Protein AF-A0A838SW29-F1 (afdb_monomer)

Sequence (192 aa):
MHVTHFTPEVVTTLHQARVDRLTAQVRRRRRLAEPTPRHPRMEDQMDTQTALARFEAAIATQVAASGDPALESAAQALLAALGPATRQLALELAEQAAAEVGAQMPDHEVDVVLREGEPALAVREPRVAETPREEDYEARITLRLPPSLKSVVEDSAGTTGDSVNSWVIKALSSATGRQGRPGRHYRGRVQT

Foldseek 3Di:
DDDDDDDPPPPVVVVVVVVVVVVVVVVVVVVVPPPPPPPPPPCPWPPLVVVVVVVLVVVLVVQVVVVDVVSNVVSVVVCVVCVVVSQVVQVVVLVVVQVVVCVVPVQWHWDFDAD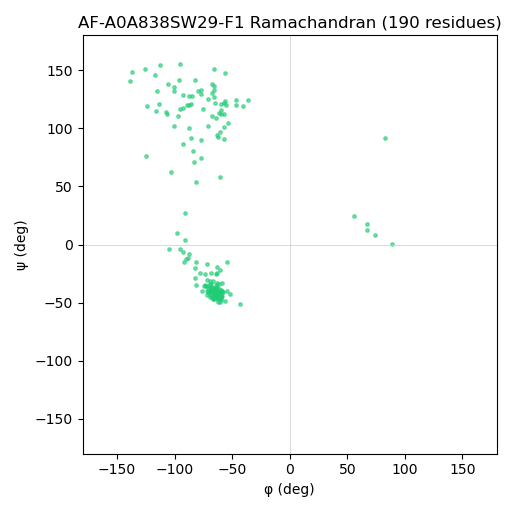VNHTGIDIGGPPPPPPDDPPPDPPDDDDDDDPVVVVVLVVVCVVVVHDSVVSVVVVVCVVVVPPDDPDDDDDDDDDD

Mean predicted aligned error: 20.49 Å

Secondary structure (DSSP, 8-state):
---PPPPS-HHHHHHHHHHHHHHHHHHHHHTS---------------HHHHHHHHHHHHHHHHHTTT-HHHHHHHHHHHHHHHHHHHHHHHHHHHHHHHHHHTT-TT-EEEEEEETTEEEEEEE------PPPTT-----------HHHHHHHHHHHHHHT--HHHHHHHHHHHHHT--PPPP----PPPP-

Solvent-accessible surface area (backbone atoms only — not comparable to full-atom values): 12068 Å² total; per-residue (Å²): 138,90,84,83,85,85,78,85,73,72,68,62,63,62,53,52,60,53,52,53,52,51,56,50,52,53,55,53,56,61,65,72,59,63,73,72,80,72,66,73,82,72,78,79,56,65,55,59,64,63,53,49,51,51,52,52,51,50,50,51,53,59,40,58,72,67,72,44,70,67,57,44,53,50,50,53,54,48,51,65,68,40,47,68,59,53,53,50,53,52,46,54,53,46,49,52,50,24,53,61,52,26,74,75,32,90,79,38,38,44,38,74,41,73,56,100,84,39,66,30,82,43,82,40,72,62,75,75,80,71,77,79,58,89,82,74,70,82,79,85,81,88,82,89,67,58,73,72,57,48,49,54,46,50,52,54,11,56,76,70,74,41,53,55,67,60,38,50,51,52,54,51,27,64,76,69,67,59,80,75,79,83,81,81,83,81,85,79,80,87,84,130

Nearest PDB structures (foldseek):
  3ohe-assembly1_B  TM=2.709E-01  e=7.560E+00  Marinobacter nauticus VT8

Radius of gyration: 36.59 Å; Cα contacts (8 Å, |Δi|>4): 81; chains: 1; bounding box: 102×101×62 Å

Structure (mmCIF, N/CA/C/O backbone):
data_AF-A0A838SW29-F1
#
_entry.id   AF-A0A838SW29-F1
#
loop_
_atom_site.group_PDB
_atom_site.id
_atom_site.type_symbol
_atom_site.label_atom_id
_atom_site.label_alt_id
_atom_site.label_comp_id
_atom_site.label_asym_id
_atom_site.label_entity_id
_atom_site.label_seq_id
_atom_site.pdbx_PDB_ins_code
_atom_site.Cartn_x
_atom_site.Cartn_y
_atom_site.Cartn_z
_atom_site.occupancy
_atom_site.B_iso_or_equiv
_atom_site.auth_seq_id
_atom_site.auth_comp_id
_atom_site.auth_asym_id
_atom_site.auth_atom_id
_atom_site.pdbx_PDB_model_num
ATOM 1 N N . MET A 1 1 ? 88.329 54.753 -9.126 1.00 42.59 1 MET A N 1
ATOM 2 C CA . MET A 1 1 ? 87.300 55.714 -8.675 1.00 42.59 1 MET A CA 1
ATOM 3 C C . MET A 1 1 ? 86.073 55.496 -9.558 1.00 42.59 1 MET A C 1
ATOM 5 O O . MET A 1 1 ? 86.260 55.438 -10.762 1.00 42.59 1 MET A O 1
ATOM 9 N N . HIS A 1 2 ? 84.895 55.322 -8.940 1.00 38.62 2 HIS A N 1
ATOM 10 C CA . HIS A 1 2 ? 83.565 54.963 -9.490 1.00 38.62 2 HIS A CA 1
ATOM 11 C C . HIS A 1 2 ? 83.280 53.466 -9.736 1.00 38.62 2 HIS A C 1
ATOM 13 O O . HIS A 1 2 ? 83.523 52.925 -10.807 1.00 38.62 2 HIS A O 1
ATOM 19 N N . VAL A 1 3 ? 82.706 52.822 -8.709 1.00 40.25 3 VAL A N 1
ATOM 20 C CA . VAL A 1 3 ? 81.965 51.553 -8.795 1.00 40.25 3 VAL A CA 1
ATOM 21 C C . VAL A 1 3 ? 80.485 51.897 -8.619 1.00 40.25 3 VAL A C 1
ATOM 23 O O . VAL A 1 3 ? 80.072 52.374 -7.560 1.00 40.25 3 VAL A O 1
ATOM 26 N N . THR A 1 4 ? 79.705 51.719 -9.681 1.00 45.88 4 THR A N 1
ATOM 27 C CA . THR A 1 4 ? 78.271 52.026 -9.734 1.00 45.88 4 THR A CA 1
ATOM 28 C C . THR A 1 4 ? 77.467 50.909 -9.066 1.00 45.88 4 THR A C 1
ATOM 30 O O . THR A 1 4 ? 77.697 49.729 -9.321 1.00 45.88 4 THR A O 1
ATOM 33 N N . HIS A 1 5 ? 76.545 51.297 -8.185 1.00 47.34 5 HIS A N 1
ATOM 34 C CA . HIS A 1 5 ? 75.670 50.424 -7.404 1.00 47.34 5 HIS A CA 1
ATOM 35 C C . HIS A 1 5 ? 74.673 49.652 -8.286 1.00 47.34 5 HIS A C 1
ATOM 37 O O . HIS A 1 5 ? 74.043 50.232 -9.167 1.00 47.34 5 HIS A O 1
ATOM 43 N N . PHE A 1 6 ? 74.492 48.361 -7.999 1.00 41.22 6 PHE A N 1
ATOM 44 C CA . PHE A 1 6 ? 73.446 47.510 -8.573 1.00 41.22 6 PHE A CA 1
ATOM 45 C C . PHE A 1 6 ? 72.250 47.490 -7.608 1.00 41.22 6 PHE A C 1
ATOM 47 O O . PHE A 1 6 ? 72.387 47.070 -6.459 1.00 41.22 6 PHE A O 1
ATOM 54 N N . THR A 1 7 ? 71.096 48.003 -8.035 1.00 47.94 7 THR A N 1
ATOM 55 C CA . THR A 1 7 ? 69.873 48.093 -7.221 1.00 47.94 7 THR A CA 1
ATOM 56 C C . THR A 1 7 ? 69.093 46.763 -7.213 1.00 47.94 7 THR A C 1
ATOM 58 O O . THR A 1 7 ? 69.006 46.096 -8.245 1.00 47.94 7 THR A O 1
ATOM 61 N N . PRO A 1 8 ? 68.488 46.350 -6.080 1.00 47.69 8 PRO A N 1
ATOM 62 C CA . PRO A 1 8 ? 67.855 45.035 -5.916 1.00 47.69 8 PRO A CA 1
ATOM 63 C C . PRO A 1 8 ? 66.355 44.997 -6.286 1.00 47.69 8 PRO A C 1
ATOM 65 O O . PRO A 1 8 ? 65.612 44.181 -5.749 1.00 47.69 8 PRO A O 1
ATOM 68 N N . GLU A 1 9 ? 65.871 45.858 -7.187 1.00 48.41 9 GLU A N 1
ATOM 69 C CA . GLU A 1 9 ? 64.423 45.982 -7.461 1.00 48.41 9 GLU A CA 1
ATOM 70 C C . GLU A 1 9 ? 63.870 45.043 -8.548 1.00 48.41 9 GLU A C 1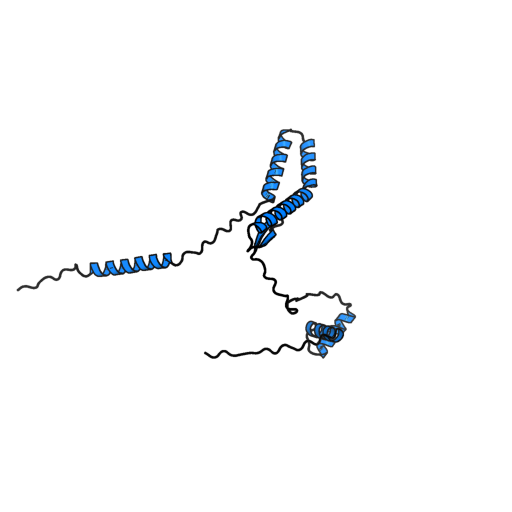
ATOM 72 O O . GLU A 1 9 ? 62.659 44.882 -8.669 1.00 48.41 9 GLU A O 1
ATOM 77 N N . VAL A 1 10 ? 64.720 44.371 -9.330 1.00 49.34 10 VAL A N 1
ATOM 78 C CA . VAL A 1 10 ? 64.249 43.620 -10.516 1.00 49.34 10 VAL A CA 1
ATOM 79 C C . VAL A 1 10 ? 63.920 42.147 -10.211 1.00 49.34 10 VAL A C 1
ATOM 81 O O . VAL A 1 10 ? 63.218 41.488 -10.977 1.00 49.34 10 VAL A O 1
ATOM 84 N N . VAL A 1 11 ? 64.360 41.612 -9.066 1.00 46.69 11 VAL A N 1
ATOM 85 C CA . VAL A 1 11 ? 64.160 40.189 -8.713 1.00 46.69 11 VAL A CA 1
ATOM 86 C C . VAL A 1 11 ? 62.766 39.928 -8.119 1.00 46.69 11 VAL A C 1
ATOM 88 O O . VAL A 1 11 ? 62.198 38.853 -8.317 1.00 46.69 11 VAL A O 1
ATOM 91 N N . THR A 1 12 ? 62.161 40.918 -7.458 1.00 42.09 12 THR A N 1
ATOM 92 C CA . THR A 1 12 ? 60.875 40.765 -6.753 1.00 42.09 12 THR A CA 1
ATOM 93 C C . THR A 1 12 ? 59.680 40.675 -7.713 1.00 42.09 12 THR A C 1
ATOM 95 O O . THR A 1 12 ? 58.751 39.895 -7.495 1.00 42.09 12 THR A O 1
ATOM 98 N N . THR A 1 13 ? 59.724 41.388 -8.840 1.00 46.12 13 THR A N 1
ATOM 99 C CA . THR A 1 13 ? 58.596 41.495 -9.785 1.00 46.12 13 THR A CA 1
ATOM 100 C C . THR A 1 13 ? 58.350 40.205 -10.582 1.00 46.12 13 THR A C 1
ATOM 102 O O . THR A 1 13 ? 57.209 39.872 -10.907 1.00 46.12 13 THR A O 1
ATOM 105 N N . LEU A 1 14 ? 59.398 39.417 -10.849 1.00 48.53 14 LEU A N 1
ATOM 106 C CA . LEU A 1 14 ? 59.293 38.139 -11.570 1.00 48.53 14 LEU A CA 1
ATOM 107 C C . LEU A 1 14 ? 58.774 36.986 -10.694 1.00 48.53 14 LEU A C 1
ATOM 109 O O . LEU A 1 14 ? 58.191 36.034 -11.219 1.00 48.53 14 LEU A O 1
ATOM 113 N N . HIS A 1 15 ? 58.938 37.067 -9.369 1.00 48.66 15 HIS A N 1
ATOM 114 C CA . HIS A 1 15 ? 58.434 36.045 -8.449 1.00 48.66 15 HIS A CA 1
ATOM 115 C C . HIS A 1 15 ? 56.915 36.168 -8.248 1.00 48.66 15 HIS A C 1
ATOM 117 O O . HIS A 1 15 ? 56.201 35.164 -8.300 1.00 48.66 15 HIS A O 1
ATOM 123 N N . GLN A 1 16 ? 56.403 37.400 -8.144 1.00 51.34 16 GLN A N 1
ATOM 124 C CA . GLN A 1 16 ? 54.977 37.670 -7.935 1.00 51.34 16 GLN A CA 1
ATOM 125 C C . GLN A 1 16 ? 54.114 37.217 -9.128 1.00 51.34 16 GLN A C 1
ATOM 127 O O . GLN A 1 16 ? 53.120 36.511 -8.957 1.00 51.34 16 GLN A O 1
ATOM 132 N N . ALA A 1 17 ? 54.572 37.483 -10.357 1.00 49.31 17 ALA A N 1
ATOM 133 C CA . ALA A 1 17 ? 53.872 37.081 -11.580 1.00 49.31 17 ALA A CA 1
ATOM 134 C C . ALA A 1 17 ? 53.764 35.549 -11.762 1.00 49.31 17 ALA A C 1
ATOM 136 O O . ALA A 1 17 ? 52.855 35.052 -12.436 1.00 49.31 17 ALA A O 1
ATOM 137 N N . ARG A 1 18 ? 54.681 34.773 -11.163 1.00 50.53 18 ARG A N 1
ATOM 138 C CA . ARG A 1 18 ? 54.666 33.301 -11.215 1.00 50.53 18 ARG A CA 1
ATOM 139 C C . ARG A 1 18 ? 53.694 32.702 -10.194 1.00 50.53 18 ARG A C 1
ATOM 141 O O . ARG A 1 18 ? 53.036 31.708 -10.504 1.00 50.53 18 ARG A O 1
ATOM 148 N N . VAL A 1 19 ? 53.561 33.326 -9.023 1.00 54.62 19 VAL A N 1
ATOM 149 C CA . VAL A 1 19 ? 52.606 32.931 -7.973 1.00 54.62 19 VAL A CA 1
ATOM 150 C C . VAL A 1 19 ? 51.164 33.260 -8.384 1.00 54.62 19 VAL A C 1
ATOM 152 O O . VAL A 1 19 ? 50.269 32.434 -8.184 1.00 54.62 19 VAL A O 1
ATOM 155 N N . ASP A 1 20 ? 50.943 34.383 -9.070 1.00 53.81 20 ASP A N 1
ATOM 156 C CA . ASP A 1 20 ? 49.621 34.761 -9.592 1.00 53.81 20 ASP A CA 1
ATOM 157 C C . ASP A 1 20 ? 49.147 33.836 -10.724 1.00 53.81 20 ASP A C 1
ATOM 159 O O . ASP A 1 20 ? 47.975 33.451 -10.785 1.00 53.81 20 ASP A O 1
ATOM 163 N N . ARG A 1 21 ? 50.063 33.370 -11.589 1.00 52.16 21 ARG A N 1
ATOM 164 C CA . ARG A 1 21 ? 49.731 32.351 -12.604 1.00 52.16 21 ARG A CA 1
ATOM 165 C C . ARG A 1 21 ? 49.368 31.005 -11.983 1.00 52.16 21 ARG A C 1
ATOM 167 O O . ARG A 1 21 ? 48.426 30.376 -12.456 1.00 52.16 21 ARG A O 1
ATOM 174 N N . LEU A 1 22 ? 50.062 30.575 -10.928 1.00 50.53 22 LEU A N 1
ATOM 175 C CA . LEU A 1 22 ? 49.775 29.307 -10.243 1.00 50.53 22 LEU A CA 1
ATOM 176 C C . LEU A 1 22 ? 48.453 29.356 -9.461 1.00 50.53 22 LEU A C 1
ATOM 178 O O . LEU A 1 22 ? 47.653 28.424 -9.552 1.00 50.53 22 LEU A O 1
ATOM 182 N N . THR A 1 23 ? 48.158 30.459 -8.770 1.00 48.88 23 THR A N 1
ATOM 183 C CA . THR A 1 23 ? 46.880 30.640 -8.056 1.00 48.88 23 THR A CA 1
ATOM 184 C C . THR A 1 23 ? 45.687 30.780 -9.011 1.00 48.88 23 THR A C 1
ATOM 186 O O . THR A 1 23 ? 44.615 30.229 -8.735 1.00 48.88 23 THR A O 1
ATOM 189 N N . ALA A 1 24 ? 45.866 31.400 -10.184 1.00 50.62 24 ALA A N 1
ATOM 190 C CA . ALA A 1 24 ? 44.853 31.425 -11.243 1.00 50.62 24 ALA A CA 1
ATOM 191 C C . ALA A 1 24 ? 44.601 30.033 -11.859 1.00 50.62 24 ALA A C 1
ATOM 193 O O . ALA A 1 24 ? 43.454 29.672 -12.135 1.00 50.62 24 ALA A O 1
ATOM 194 N N . GLN A 1 25 ? 45.644 29.212 -12.029 1.00 52.00 25 GLN A N 1
ATOM 195 C CA . GLN A 1 25 ? 45.536 27.866 -12.608 1.00 52.00 25 GLN A CA 1
ATOM 196 C C . GLN A 1 25 ? 44.840 26.871 -11.661 1.00 52.00 25 GLN A C 1
ATOM 198 O O . GLN A 1 25 ? 44.038 26.049 -12.112 1.00 52.00 25 GLN A O 1
ATOM 203 N N . VAL A 1 26 ? 45.061 26.999 -10.347 1.00 53.62 26 VAL A N 1
ATOM 204 C CA . VAL A 1 26 ? 44.358 26.217 -9.311 1.00 53.62 26 VAL A CA 1
ATOM 205 C C . VAL A 1 26 ? 42.874 26.601 -9.232 1.00 53.62 26 VAL A C 1
ATOM 207 O O . VAL A 1 26 ? 42.013 25.720 -9.182 1.00 53.62 26 VAL A O 1
ATOM 210 N N . ARG A 1 27 ? 42.538 27.898 -9.323 1.00 52.97 27 ARG A N 1
ATOM 211 C CA . ARG A 1 27 ? 41.136 28.361 -9.395 1.00 52.97 27 ARG A CA 1
ATOM 212 C C . ARG A 1 27 ? 40.422 27.881 -10.664 1.00 52.97 27 ARG A C 1
ATOM 214 O O . ARG A 1 27 ? 39.238 27.560 -10.604 1.00 52.97 27 ARG A O 1
ATOM 221 N N . ARG A 1 28 ? 41.132 27.781 -11.795 1.00 48.16 28 ARG A N 1
ATOM 222 C CA . ARG A 1 28 ? 40.566 27.309 -13.071 1.00 48.16 28 ARG A CA 1
ATOM 223 C C . ARG A 1 28 ? 40.331 25.794 -13.093 1.00 48.16 28 ARG A C 1
ATOM 225 O O . ARG A 1 28 ? 39.313 25.364 -13.621 1.00 48.16 28 ARG A O 1
ATOM 232 N N . ARG A 1 29 ? 41.194 24.988 -12.454 1.00 47.56 29 ARG A N 1
ATOM 233 C CA . ARG A 1 29 ? 40.948 23.541 -12.268 1.00 47.56 29 ARG A CA 1
ATOM 234 C C . ARG A 1 29 ? 39.808 23.247 -11.289 1.00 47.56 29 ARG A C 1
ATOM 236 O O . ARG A 1 29 ? 39.076 22.291 -11.502 1.00 47.56 29 ARG A O 1
ATOM 243 N N . ARG A 1 30 ? 39.591 24.104 -10.285 1.00 46.28 30 ARG A N 1
ATOM 244 C CA . ARG A 1 30 ? 38.440 24.004 -9.369 1.00 46.28 30 ARG A CA 1
ATOM 245 C C . ARG A 1 30 ? 37.097 24.388 -10.019 1.00 46.28 30 ARG A C 1
ATOM 247 O O . ARG A 1 30 ? 36.061 24.040 -9.476 1.00 46.28 30 ARG A O 1
ATOM 254 N N . ARG A 1 31 ? 37.108 25.072 -11.175 1.00 46.19 31 ARG A N 1
ATOM 255 C CA . ARG A 1 31 ? 35.909 25.419 -11.972 1.00 46.19 31 ARG A CA 1
ATOM 256 C C . ARG A 1 31 ? 35.520 24.379 -13.033 1.00 46.19 31 ARG A C 1
ATOM 258 O O . ARG A 1 31 ? 34.442 24.501 -13.589 1.00 46.19 31 ARG A O 1
ATOM 265 N N . LEU A 1 32 ? 36.381 23.401 -13.333 1.00 48.00 32 LEU A N 1
ATOM 266 C CA . LEU A 1 32 ? 36.113 22.326 -14.310 1.00 48.00 32 LEU A CA 1
ATOM 267 C C . LEU A 1 32 ? 35.793 20.976 -13.654 1.00 48.00 32 LEU A C 1
ATOM 269 O O . LEU A 1 32 ? 35.460 20.020 -14.341 1.00 48.00 32 LEU A O 1
ATOM 273 N N . ALA A 1 33 ? 35.871 20.911 -12.327 1.00 46.75 33 ALA A N 1
ATOM 274 C CA . ALA A 1 33 ? 35.190 19.906 -11.528 1.00 46.75 33 ALA A CA 1
ATOM 275 C C . ALA A 1 33 ? 33.972 20.583 -10.900 1.00 46.75 33 ALA A C 1
ATOM 277 O O . ALA A 1 33 ? 33.898 20.761 -9.687 1.00 46.75 33 ALA A O 1
ATOM 278 N N . GLU A 1 34 ? 33.057 21.048 -11.749 1.00 48.19 34 GLU A N 1
ATOM 279 C CA . GLU A 1 34 ? 31.685 21.223 -11.302 1.00 48.19 34 GLU A CA 1
ATOM 280 C C . GLU A 1 34 ? 31.240 19.810 -10.908 1.00 48.19 34 GLU A C 1
ATOM 282 O O . GLU A 1 34 ? 31.262 18.917 -11.762 1.00 48.19 34 GLU A O 1
ATOM 287 N N . PRO A 1 35 ? 30.972 19.522 -9.621 1.00 47.09 35 PRO A N 1
ATOM 288 C CA . PRO A 1 35 ? 30.286 18.287 -9.319 1.00 47.09 35 PRO A CA 1
ATOM 289 C C . PRO A 1 35 ? 28.995 18.376 -10.123 1.00 47.09 35 PRO A C 1
ATOM 291 O O . PRO A 1 35 ? 28.248 19.341 -9.950 1.00 47.09 35 PRO A O 1
ATOM 294 N N . THR A 1 36 ? 28.750 17.407 -11.013 1.00 51.16 36 THR A N 1
ATOM 295 C CA . THR A 1 36 ? 27.395 17.123 -11.491 1.00 51.16 36 THR A CA 1
ATOM 296 C C . THR A 1 36 ? 26.496 17.344 -10.289 1.00 51.16 36 THR A C 1
ATOM 298 O O . THR A 1 36 ? 26.846 16.783 -9.238 1.00 51.16 36 THR A O 1
ATOM 301 N N . PRO A 1 37 ? 25.458 18.201 -10.352 1.00 43.88 37 PRO A N 1
ATOM 302 C CA . PRO A 1 37 ? 24.576 18.354 -9.218 1.00 43.88 37 PRO A CA 1
ATOM 303 C C . PRO A 1 37 ? 24.120 16.939 -8.893 1.00 43.88 37 PRO A C 1
ATOM 305 O O . PRO A 1 37 ? 23.356 16.322 -9.632 1.00 43.88 37 PRO A O 1
ATOM 308 N N . ARG A 1 38 ? 24.674 16.374 -7.814 1.00 42.28 38 ARG A N 1
ATOM 309 C CA . ARG A 1 38 ? 24.024 15.291 -7.116 1.00 42.28 38 ARG A CA 1
ATOM 310 C C . ARG A 1 38 ? 22.794 16.016 -6.652 1.00 42.28 38 ARG A C 1
ATOM 312 O O . ARG A 1 38 ? 22.871 16.761 -5.675 1.00 42.28 38 ARG A O 1
ATOM 319 N N . HIS A 1 39 ? 21.724 15.904 -7.439 1.00 46.44 39 HIS A N 1
ATOM 320 C CA . HIS A 1 39 ? 20.401 16.177 -6.941 1.00 46.44 39 HIS A CA 1
ATOM 321 C C . HIS A 1 39 ? 20.425 15.557 -5.551 1.00 46.44 39 HIS A C 1
ATOM 323 O O . HIS A 1 39 ? 20.773 14.367 -5.450 1.00 46.44 39 HIS A O 1
ATOM 329 N N . PRO A 1 40 ? 20.231 16.341 -4.472 1.00 37.06 40 PRO A N 1
ATOM 330 C CA . PRO A 1 40 ? 19.916 15.700 -3.216 1.00 37.06 40 PRO A CA 1
ATOM 331 C C . PRO A 1 40 ? 18.837 14.698 -3.605 1.00 37.06 40 PRO A C 1
ATOM 333 O O . PRO A 1 40 ? 17.896 15.070 -4.315 1.00 37.06 40 PRO A O 1
ATOM 336 N N . ARG A 1 41 ? 19.039 13.412 -3.293 1.00 43.56 41 ARG A N 1
ATOM 337 C CA . ARG A 1 41 ? 17.904 12.503 -3.238 1.00 43.56 41 ARG A CA 1
ATOM 338 C C . ARG A 1 41 ? 17.013 13.175 -2.209 1.00 43.56 41 ARG A C 1
ATOM 340 O O . ARG A 1 41 ? 17.238 13.040 -1.014 1.00 43.56 41 ARG A O 1
ATOM 347 N N . MET A 1 42 ? 16.126 14.041 -2.685 1.00 41.09 42 MET A N 1
ATOM 348 C CA . MET A 1 42 ? 14.940 14.412 -1.974 1.00 41.09 42 MET A CA 1
ATOM 349 C C . MET A 1 42 ? 14.241 13.073 -1.904 1.00 41.09 42 MET A C 1
ATOM 351 O O . MET A 1 42 ? 13.568 12.647 -2.836 1.00 41.09 42 MET A O 1
ATOM 355 N N . GLU A 1 43 ? 14.498 12.368 -0.812 1.00 48.53 43 GLU A N 1
ATOM 356 C CA . GLU A 1 43 ? 13.533 11.476 -0.204 1.00 48.53 43 GLU A CA 1
ATOM 357 C C . GLU A 1 43 ? 12.332 12.347 0.199 1.00 48.53 43 GLU A C 1
ATOM 359 O O . GLU A 1 43 ? 11.951 12.420 1.355 1.00 48.53 43 GLU A O 1
ATOM 364 N N . ASP A 1 44 ? 11.732 13.043 -0.771 1.00 55.19 44 ASP A N 1
ATOM 365 C CA . ASP A 1 44 ? 10.357 13.513 -0.708 1.00 55.19 44 ASP A CA 1
ATOM 366 C C . ASP A 1 44 ? 9.511 12.298 -1.103 1.00 55.19 44 ASP A C 1
ATOM 368 O O . ASP A 1 44 ? 8.804 12.247 -2.107 1.00 55.19 44 ASP A O 1
ATOM 372 N N . GLN A 1 45 ? 9.766 11.211 -0.376 1.00 55.84 45 GLN A N 1
ATOM 373 C CA . GLN A 1 45 ? 9.019 9.986 -0.463 1.00 55.84 45 GLN A CA 1
ATOM 374 C C . GLN A 1 45 ? 7.738 10.269 0.304 1.00 55.84 45 GLN A C 1
ATOM 376 O O . GLN A 1 45 ? 7.775 10.786 1.419 1.00 55.84 45 GLN A O 1
ATOM 381 N N . MET A 1 46 ? 6.603 9.968 -0.313 1.00 61.38 46 MET A N 1
ATOM 382 C CA . MET A 1 46 ? 5.314 10.032 0.355 1.00 61.38 46 MET A CA 1
ATOM 383 C C . MET A 1 46 ? 5.368 9.124 1.591 1.00 61.38 46 MET A C 1
ATOM 385 O O . MET A 1 46 ? 5.318 7.904 1.473 1.00 61.38 46 MET A O 1
ATOM 389 N N . ASP A 1 47 ? 5.545 9.718 2.768 1.00 70.88 47 ASP A N 1
ATOM 390 C CA . ASP A 1 47 ? 5.629 8.984 4.026 1.00 70.88 47 ASP A CA 1
ATOM 391 C C . ASP A 1 47 ? 4.209 8.721 4.540 1.00 70.88 47 ASP A C 1
ATOM 393 O O . ASP A 1 47 ? 3.647 9.455 5.365 1.00 70.88 47 ASP A O 1
ATOM 397 N N . THR A 1 48 ? 3.596 7.686 3.966 1.00 73.31 48 THR A N 1
ATOM 398 C CA . THR A 1 48 ? 2.252 7.218 4.314 1.00 73.31 48 THR A CA 1
ATOM 399 C C . THR A 1 48 ? 2.151 6.822 5.778 1.00 73.31 48 THR A C 1
ATOM 401 O O . THR A 1 48 ? 1.113 7.059 6.399 1.00 73.31 48 THR A O 1
ATOM 404 N N . GLN A 1 49 ? 3.231 6.301 6.362 1.00 71.69 49 GLN A N 1
ATOM 405 C CA . GLN A 1 49 ? 3.263 5.915 7.764 1.00 71.69 49 GLN A CA 1
ATOM 406 C C . GLN A 1 49 ? 3.208 7.124 8.687 1.00 71.69 49 GLN A C 1
ATOM 408 O O . GLN A 1 49 ? 2.415 7.152 9.626 1.00 71.69 49 GLN A O 1
ATOM 413 N N . THR A 1 50 ? 3.986 8.163 8.392 1.00 81.62 50 THR A N 1
ATOM 414 C CA . THR A 1 50 ? 3.944 9.412 9.153 1.00 81.62 50 THR A CA 1
ATOM 415 C C . THR A 1 50 ? 2.585 10.104 9.015 1.00 81.62 50 THR A C 1
ATOM 417 O O . THR A 1 50 ? 2.079 10.669 9.990 1.00 81.62 50 THR A O 1
ATOM 420 N N . ALA A 1 51 ? 1.962 10.065 7.834 1.00 81.75 51 ALA A N 1
ATOM 421 C CA . ALA A 1 51 ? 0.611 10.594 7.645 1.00 81.75 51 ALA A CA 1
ATOM 422 C C . ALA A 1 51 ? -0.427 9.817 8.475 1.00 81.75 51 ALA A C 1
ATOM 424 O O . ALA A 1 51 ? -1.237 10.429 9.176 1.00 81.75 51 ALA A O 1
ATOM 425 N N . LEU A 1 52 ? -0.356 8.483 8.457 1.00 81.38 52 LEU A N 1
ATOM 426 C CA . LEU A 1 52 ? -1.243 7.614 9.226 1.00 81.38 52 LEU A CA 1
ATOM 427 C C . LEU A 1 52 ? -1.040 7.780 10.738 1.00 81.38 52 LEU A C 1
ATOM 429 O O . LEU A 1 52 ? -2.008 7.969 11.467 1.00 81.38 52 LEU A O 1
ATOM 433 N N . ALA A 1 53 ? 0.207 7.827 11.204 1.00 84.69 53 ALA A N 1
ATOM 434 C CA . ALA A 1 53 ? 0.535 8.047 12.609 1.00 84.69 53 ALA A CA 1
ATOM 435 C C . ALA A 1 53 ? 0.029 9.410 13.108 1.00 84.69 53 ALA A C 1
ATOM 437 O O . ALA A 1 53 ? -0.480 9.517 14.224 1.00 84.69 53 ALA A O 1
ATOM 438 N N . ARG A 1 54 ? 0.109 10.464 12.280 1.00 87.06 54 ARG A N 1
ATOM 439 C CA . ARG A 1 54 ? -0.491 11.769 12.610 1.00 87.06 54 ARG A CA 1
ATOM 440 C C . ARG A 1 54 ? -2.009 11.693 12.709 1.00 87.06 54 ARG A C 1
ATOM 442 O O . ARG A 1 54 ? -2.578 12.302 13.612 1.00 87.06 54 ARG A O 1
ATOM 449 N N . PHE A 1 55 ? -2.656 10.969 11.801 1.00 89.06 55 PHE A N 1
ATOM 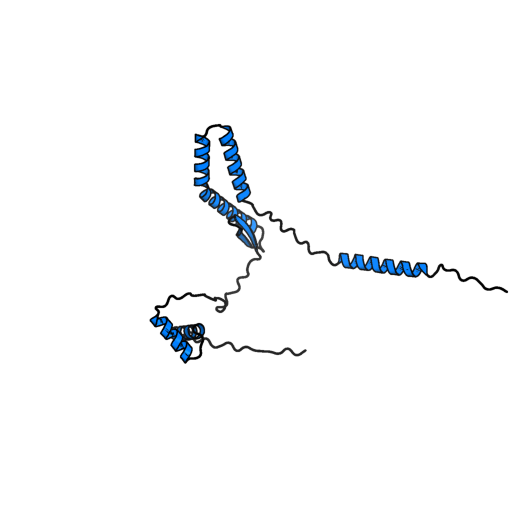450 C CA . PHE A 1 55 ? -4.101 10.767 11.830 1.00 89.06 55 PHE A CA 1
ATOM 451 C C . PHE A 1 55 ? -4.543 10.005 13.089 1.00 89.06 55 PHE A C 1
ATOM 453 O O . PHE A 1 55 ? -5.439 10.461 13.799 1.00 89.06 55 PHE A O 1
ATOM 460 N N . GLU A 1 56 ? -3.862 8.911 13.433 1.00 88.50 56 GLU A N 1
ATOM 461 C CA . GLU A 1 56 ? -4.117 8.137 14.654 1.00 88.50 56 GLU A CA 1
ATOM 462 C C . GLU A 1 56 ? -3.895 8.973 15.922 1.00 88.50 56 GLU A C 1
ATOM 464 O O . GLU A 1 56 ? -4.744 8.986 16.815 1.00 88.50 56 GLU A O 1
ATOM 469 N N . ALA A 1 57 ? -2.802 9.739 15.987 1.00 88.44 57 ALA A N 1
ATOM 470 C CA . ALA A 1 57 ? -2.513 10.626 17.113 1.00 88.44 57 ALA A CA 1
ATOM 471 C C . ALA A 1 57 ? -3.560 11.742 17.268 1.00 88.44 57 ALA A C 1
ATOM 473 O O . ALA A 1 57 ? -3.922 12.107 18.391 1.00 88.44 57 ALA A O 1
ATOM 474 N N . ALA A 1 58 ? -4.072 12.273 16.153 1.00 92.62 58 ALA A N 1
ATOM 475 C CA . ALA A 1 58 ? -5.153 13.250 16.170 1.00 92.62 58 ALA A CA 1
ATOM 476 C C . ALA A 1 58 ? -6.437 12.641 16.750 1.00 92.62 58 ALA A C 1
ATOM 478 O O . ALA A 1 58 ? -7.047 13.249 17.629 1.00 92.62 58 ALA A O 1
ATOM 479 N N . ILE A 1 59 ? -6.805 11.424 16.331 1.00 92.00 59 ILE A N 1
ATOM 480 C CA . ILE A 1 59 ? -7.957 10.701 16.889 1.00 92.00 59 ILE A CA 1
ATOM 481 C C . ILE A 1 59 ? -7.759 10.457 18.386 1.00 92.00 59 ILE A C 1
ATOM 483 O O . ILE A 1 59 ? -8.635 10.799 19.177 1.00 92.00 59 ILE A O 1
ATOM 487 N N . ALA A 1 60 ? -6.600 9.935 18.789 1.00 89.75 60 ALA A N 1
ATOM 488 C CA . ALA A 1 60 ? -6.302 9.653 20.190 1.00 89.75 60 ALA A CA 1
ATOM 489 C C . ALA A 1 60 ? -6.392 10.914 21.065 1.00 89.75 60 ALA A C 1
ATOM 491 O O . ALA A 1 60 ? -6.964 10.870 22.150 1.00 89.75 60 ALA A O 1
ATOM 492 N N . THR A 1 61 ? -5.905 12.056 20.570 1.00 92.88 61 THR A N 1
ATOM 493 C CA . THR A 1 61 ? -5.987 13.342 21.282 1.00 92.88 61 THR A CA 1
ATOM 494 C C . THR A 1 61 ? -7.438 13.792 21.479 1.00 92.88 61 THR A C 1
ATOM 496 O O . THR A 1 61 ? -7.801 14.230 22.569 1.00 92.88 61 THR A O 1
ATOM 499 N N . GLN A 1 62 ? -8.283 13.676 20.448 1.00 93.50 62 GLN A N 1
ATOM 500 C CA . GLN A 1 62 ? -9.701 14.045 20.543 1.00 93.50 62 GLN A CA 1
ATOM 501 C C . GLN A 1 62 ? -10.474 13.111 21.479 1.00 93.50 62 GLN A C 1
ATOM 503 O O . GLN A 1 62 ? -11.318 13.563 22.248 1.00 93.50 62 GLN A O 1
ATOM 508 N N . VAL A 1 63 ? -10.163 11.814 21.447 1.00 94.50 63 VAL A N 1
ATOM 509 C CA . VAL A 1 63 ? -10.798 10.827 22.321 1.00 94.50 63 VAL A CA 1
ATOM 510 C C . VAL A 1 63 ? -10.382 11.041 23.778 1.00 94.50 63 VAL A C 1
ATOM 512 O O . VAL A 1 63 ? -11.252 11.088 24.643 1.00 94.50 63 VAL A O 1
ATOM 515 N N . ALA A 1 64 ? -9.100 11.286 24.053 1.00 89.94 64 ALA A N 1
ATOM 516 C CA . ALA A 1 64 ? -8.618 11.587 25.404 1.00 89.94 64 ALA A CA 1
ATOM 517 C C . ALA A 1 64 ? -9.247 12.867 25.985 1.00 89.94 64 ALA A C 1
ATOM 519 O O . ALA A 1 64 ? -9.532 12.943 27.179 1.00 89.94 64 ALA A O 1
ATOM 520 N N . ALA A 1 65 ? -9.534 13.866 25.143 1.00 94.06 65 ALA A N 1
ATOM 521 C CA . ALA A 1 65 ? -10.217 15.087 25.571 1.00 94.06 65 ALA A CA 1
ATOM 522 C C . ALA A 1 65 ? -11.652 14.842 26.084 1.00 94.06 65 ALA A C 1
ATOM 524 O O . ALA A 1 65 ? -12.187 15.685 26.803 1.00 94.06 65 ALA A O 1
ATOM 525 N N . SER A 1 66 ? -12.271 13.701 25.751 1.00 93.19 66 SER A N 1
ATOM 526 C CA . SER A 1 66 ? -13.586 13.312 26.282 1.00 93.19 66 SER A CA 1
ATOM 527 C C . SER A 1 66 ? -13.541 12.854 27.745 1.00 93.19 66 SER A C 1
ATOM 529 O O . SER A 1 66 ? -14.554 12.944 28.438 1.00 93.19 66 SER A O 1
ATOM 531 N N . GLY A 1 67 ? -12.386 12.362 28.215 1.00 93.25 67 GLY A N 1
ATOM 532 C CA . GLY A 1 67 ? -12.223 11.760 29.541 1.00 93.25 67 GLY A CA 1
ATOM 533 C C . GLY A 1 67 ? -12.971 10.434 29.750 1.00 93.25 67 GLY A C 1
ATOM 534 O O . GLY A 1 67 ? -13.097 9.998 30.894 1.00 93.25 67 GLY A O 1
ATOM 535 N N . ASP A 1 68 ? -13.488 9.805 28.688 1.00 95.69 68 ASP A N 1
ATOM 536 C CA . ASP A 1 68 ? -14.226 8.540 28.762 1.00 95.69 68 ASP A CA 1
ATOM 537 C C . ASP A 1 68 ? -13.314 7.328 28.453 1.00 95.69 68 ASP A C 1
ATOM 539 O O . ASP A 1 68 ? -12.936 7.114 27.294 1.00 95.69 68 ASP A O 1
ATOM 543 N N . PRO A 1 69 ? -12.995 6.475 29.450 1.00 93.12 69 PRO A N 1
ATOM 544 C CA . PRO A 1 69 ? -12.122 5.316 29.253 1.00 93.12 69 PRO A CA 1
ATOM 545 C C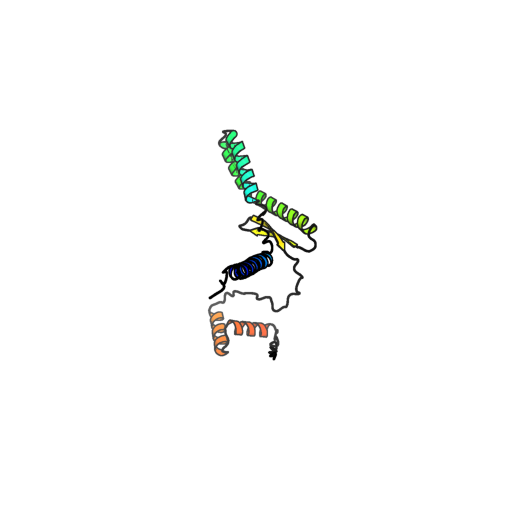 . PRO A 1 69 ? -12.751 4.219 28.376 1.00 93.12 69 PRO A C 1
ATOM 547 O O . PRO A 1 69 ? -12.031 3.429 27.753 1.00 93.12 69 PRO A O 1
ATOM 550 N N . ALA A 1 70 ? -14.086 4.143 28.309 1.00 94.31 70 ALA A N 1
ATOM 551 C CA . ALA A 1 70 ? -14.769 3.207 27.424 1.00 94.31 70 ALA A CA 1
ATOM 552 C C . ALA A 1 70 ? -14.637 3.659 25.965 1.00 94.31 70 ALA A C 1
ATOM 554 O O . ALA A 1 70 ? -14.383 2.831 25.087 1.00 94.31 70 ALA A O 1
ATOM 555 N N . LEU A 1 71 ? -14.737 4.969 25.717 1.00 95.06 71 LEU A N 1
ATOM 556 C CA . LEU A 1 71 ? -14.506 5.548 24.396 1.00 95.06 71 LEU A CA 1
ATOM 557 C C . LEU A 1 71 ? -13.046 5.382 23.950 1.00 95.06 71 LEU A C 1
ATOM 559 O O . LEU A 1 71 ? -12.811 4.991 22.808 1.00 95.06 71 LEU A O 1
ATOM 563 N N . GLU A 1 72 ? -12.076 5.602 24.843 1.00 93.44 72 GLU A N 1
ATOM 564 C CA . GLU A 1 72 ? -10.650 5.347 24.575 1.00 93.44 72 GLU A CA 1
ATOM 565 C C . GLU A 1 72 ? -10.395 3.896 24.154 1.00 93.44 72 GLU A C 1
ATOM 567 O O . GLU A 1 72 ? -9.769 3.643 23.121 1.00 93.44 72 GLU A O 1
ATOM 572 N N . SER A 1 73 ? -10.941 2.938 24.908 1.00 94.19 73 SER A N 1
ATOM 573 C CA . SER A 1 73 ? -10.798 1.508 24.611 1.00 94.19 73 SER A CA 1
ATOM 574 C C . SER A 1 73 ? -11.457 1.129 23.278 1.00 94.19 73 SER A C 1
ATOM 576 O O . SER A 1 73 ? -10.883 0.381 22.484 1.00 94.19 73 SER A O 1
ATOM 578 N N . ALA A 1 74 ? -12.649 1.667 23.001 1.00 95.19 74 ALA A N 1
ATOM 579 C CA . ALA A 1 74 ? -13.360 1.431 21.747 1.00 95.19 74 ALA A CA 1
ATOM 580 C C . ALA A 1 74 ? -12.612 2.021 20.540 1.00 95.19 74 ALA A C 1
ATOM 582 O O . ALA A 1 74 ? -12.511 1.366 19.502 1.00 95.19 74 ALA A O 1
ATOM 583 N N . ALA A 1 75 ? -12.047 3.224 20.678 1.00 93.88 75 ALA A N 1
ATOM 584 C CA . ALA A 1 75 ? -11.268 3.871 19.627 1.00 93.88 75 ALA A CA 1
ATOM 585 C C . ALA A 1 75 ? -9.991 3.086 19.299 1.00 93.88 75 ALA A C 1
ATOM 587 O O . ALA A 1 75 ? -9.698 2.863 18.126 1.00 93.88 75 ALA A O 1
ATOM 588 N N . GLN A 1 76 ? -9.267 2.604 20.315 1.00 91.56 76 GLN A N 1
ATOM 589 C CA . GLN A 1 76 ? -8.089 1.753 20.111 1.00 91.56 76 GLN A CA 1
ATOM 590 C C . GLN A 1 76 ? -8.442 0.454 19.378 1.00 91.56 76 GLN A C 1
ATOM 592 O O . GLN A 1 76 ? -7.766 0.085 18.417 1.00 91.56 76 GLN A O 1
ATOM 597 N N . ALA A 1 77 ? -9.523 -0.220 19.787 1.00 95.44 77 ALA A N 1
ATOM 598 C CA . ALA A 1 77 ? -9.986 -1.437 19.125 1.00 95.44 77 ALA A CA 1
ATOM 599 C C . ALA A 1 77 ? -10.388 -1.182 17.662 1.00 95.44 77 ALA A C 1
ATOM 601 O O . ALA A 1 77 ? -10.064 -1.981 16.782 1.00 95.44 77 ALA A O 1
ATOM 602 N N . LEU A 1 78 ? -11.054 -0.056 17.391 1.00 95.19 78 LEU A N 1
ATOM 603 C CA . LEU A 1 78 ? -11.453 0.334 16.042 1.00 95.19 78 LEU A CA 1
ATOM 604 C C . LEU A 1 78 ? -10.242 0.636 15.151 1.00 95.19 78 LEU A C 1
ATOM 606 O O . LEU A 1 78 ? -10.182 0.135 14.032 1.00 95.19 78 LEU A O 1
ATOM 610 N N . LEU A 1 79 ? -9.267 1.409 15.639 1.00 92.62 79 LEU A N 1
ATOM 611 C CA . LEU A 1 79 ? -8.042 1.711 14.891 1.00 92.62 79 LEU A CA 1
ATOM 612 C C . LEU A 1 79 ? -7.267 0.433 14.552 1.00 92.62 79 LEU A C 1
ATOM 614 O O . LEU A 1 79 ? -6.879 0.234 13.402 1.00 92.62 79 LEU A O 1
ATOM 618 N N . ALA A 1 80 ? -7.132 -0.481 15.517 1.00 92.06 80 ALA A N 1
ATOM 619 C CA . ALA A 1 80 ? -6.500 -1.776 15.286 1.00 92.06 80 ALA A CA 1
ATOM 620 C C . ALA A 1 80 ? -7.243 -2.607 14.223 1.00 92.06 80 ALA A C 1
ATOM 622 O O . ALA A 1 80 ? -6.609 -3.230 13.371 1.00 92.06 80 ALA A O 1
ATOM 623 N N . ALA A 1 81 ? -8.580 -2.596 14.240 1.00 96.44 81 ALA A N 1
ATOM 624 C CA . ALA A 1 81 ? -9.399 -3.301 13.256 1.00 96.44 81 ALA A CA 1
ATOM 625 C C . ALA A 1 81 ? -9.327 -2.673 11.851 1.00 96.44 81 ALA A C 1
ATOM 627 O O . ALA A 1 81 ? -9.384 -3.394 10.855 1.00 96.44 81 ALA A O 1
ATOM 628 N N . LEU A 1 82 ? -9.189 -1.346 11.761 1.00 94.94 82 LEU A N 1
ATOM 629 C CA . LEU A 1 82 ? -9.119 -0.612 10.495 1.00 94.94 82 LEU A CA 1
ATOM 630 C C . LEU A 1 82 ? -7.724 -0.612 9.859 1.00 94.94 82 LEU A C 1
ATOM 632 O O . LEU A 1 82 ? -7.629 -0.413 8.650 1.00 94.94 82 LEU A O 1
ATOM 636 N N . GLY A 1 83 ? -6.658 -0.879 10.620 1.00 89.38 83 GLY A N 1
ATOM 637 C CA . GLY A 1 83 ? -5.269 -0.851 10.139 1.00 89.38 83 GLY A CA 1
ATOM 638 C C . GLY A 1 83 ? -5.038 -1.506 8.762 1.00 89.38 83 GLY A C 1
ATOM 639 O O . GLY A 1 83 ? -4.481 -0.851 7.876 1.00 89.38 83 GLY A O 1
ATOM 640 N N . PRO A 1 84 ? -5.498 -2.753 8.514 1.00 91.25 84 PRO A N 1
ATOM 641 C CA . PRO A 1 84 ? -5.356 -3.399 7.207 1.00 91.25 84 PRO A CA 1
ATOM 642 C C . PRO A 1 84 ? -6.078 -2.667 6.066 1.00 91.25 84 PRO A C 1
ATOM 644 O O . PRO A 1 84 ? -5.517 -2.526 4.981 1.00 91.25 84 PRO A O 1
ATOM 647 N N . ALA A 1 85 ? -7.299 -2.178 6.307 1.00 94.44 85 ALA A N 1
ATOM 648 C CA . ALA A 1 85 ? -8.082 -1.452 5.307 1.00 94.44 85 ALA A CA 1
ATOM 649 C C . ALA A 1 85 ? -7.460 -0.085 4.987 1.00 94.44 85 ALA A C 1
ATOM 651 O O . ALA A 1 85 ? -7.402 0.314 3.827 1.00 94.44 85 ALA A O 1
ATOM 652 N N . THR A 1 86 ? -6.922 0.606 5.994 1.00 90.56 86 THR A N 1
ATOM 653 C CA . THR A 1 86 ? -6.231 1.885 5.798 1.00 90.56 86 THR A CA 1
ATOM 654 C C . THR A 1 86 ? -4.939 1.719 5.000 1.00 90.56 86 THR A C 1
ATOM 656 O O . THR A 1 86 ? -4.647 2.530 4.124 1.00 90.56 86 THR A O 1
ATOM 659 N N . ARG A 1 87 ? -4.184 0.639 5.244 1.00 88.56 87 ARG A N 1
ATOM 660 C CA . ARG A 1 87 ? -2.999 0.310 4.439 1.00 88.56 87 ARG A CA 1
ATOM 661 C C . ARG A 1 87 ? -3.365 0.025 2.982 1.00 88.56 87 ARG A C 1
ATOM 663 O O . ARG A 1 87 ? -2.666 0.487 2.087 1.00 88.56 87 ARG A O 1
ATOM 670 N N . GLN A 1 88 ? -4.450 -0.710 2.751 1.00 92.81 88 GLN A N 1
ATOM 671 C CA . GLN A 1 88 ? -4.941 -0.982 1.402 1.00 92.81 88 GLN A CA 1
ATOM 672 C C . GLN A 1 88 ? -5.326 0.312 0.673 1.00 92.81 88 GLN A C 1
ATOM 674 O O . GLN A 1 88 ? -4.885 0.534 -0.449 1.00 92.81 88 GLN A O 1
ATOM 679 N N . LEU A 1 89 ? -6.057 1.208 1.343 1.00 92.62 89 LEU A N 1
ATOM 680 C CA . LEU A 1 89 ? -6.396 2.521 0.794 1.00 92.62 89 LEU A CA 1
ATOM 681 C C . LEU A 1 89 ? -5.142 3.337 0.433 1.00 92.62 89 LEU A C 1
ATOM 683 O O . LEU A 1 89 ? -5.106 3.985 -0.608 1.00 92.62 89 LEU A O 1
ATOM 687 N N . ALA A 1 90 ? -4.097 3.295 1.265 1.00 90.31 90 ALA A N 1
ATOM 688 C CA . ALA A 1 90 ? -2.837 3.979 0.976 1.00 90.31 90 ALA A CA 1
ATOM 689 C C . ALA A 1 90 ? -2.135 3.424 -0.279 1.00 90.31 90 ALA A C 1
ATOM 691 O O . ALA A 1 90 ? -1.567 4.201 -1.046 1.00 90.31 90 ALA A O 1
ATOM 692 N N . LEU A 1 91 ? -2.195 2.107 -0.510 1.00 93.00 91 LEU A N 1
ATOM 693 C CA . LEU A 1 91 ? -1.658 1.478 -1.722 1.00 93.00 91 LEU A CA 1
ATOM 694 C C . LEU A 1 91 ? -2.434 1.902 -2.969 1.00 93.00 91 LEU A C 1
ATOM 696 O O . LEU A 1 91 ? -1.819 2.323 -3.942 1.00 93.00 91 LEU A O 1
ATOM 700 N N . GLU A 1 92 ? -3.765 1.872 -2.916 1.00 94.81 92 GLU A N 1
ATOM 701 C CA . GLU A 1 92 ? -4.626 2.287 -4.032 1.00 94.81 92 GLU A CA 1
ATOM 702 C C . GLU A 1 92 ? -4.395 3.759 -4.409 1.00 94.81 92 GLU A C 1
ATOM 704 O O . GLU A 1 92 ? -4.268 4.098 -5.587 1.00 94.81 92 GLU A O 1
ATOM 709 N N . LEU A 1 93 ? -4.256 4.638 -3.411 1.00 93.56 93 LEU A N 1
ATOM 710 C CA . LEU A 1 93 ? -3.915 6.045 -3.637 1.00 93.56 93 LEU A CA 1
ATOM 711 C C . LEU A 1 93 ? -2.515 6.213 -4.240 1.00 93.56 93 LEU A C 1
ATOM 713 O O . LEU A 1 93 ? -2.329 7.050 -5.124 1.00 93.56 93 LEU A O 1
ATOM 717 N N . ALA A 1 94 ? -1.534 5.424 -3.794 1.00 91.81 94 ALA A N 1
ATOM 718 C CA . ALA A 1 94 ? -0.189 5.446 -4.362 1.00 91.81 94 ALA A CA 1
ATOM 719 C C . ALA A 1 94 ? -0.174 4.966 -5.822 1.00 91.81 94 ALA A C 1
ATOM 721 O O . ALA A 1 94 ? 0.520 5.558 -6.645 1.00 91.81 94 ALA A O 1
ATOM 722 N N . GLU A 1 95 ? -0.953 3.935 -6.158 1.00 93.06 95 GLU A N 1
ATOM 723 C CA . GLU A 1 95 ? -1.098 3.427 -7.527 1.00 93.06 95 GLU A CA 1
ATOM 724 C C . GLU A 1 95 ? -1.755 4.456 -8.447 1.00 93.06 95 GLU A C 1
ATOM 726 O O . GLU A 1 95 ? -1.256 4.715 -9.545 1.00 93.06 95 GLU A O 1
ATOM 731 N N . GLN A 1 96 ? -2.830 5.102 -7.988 1.00 94.81 96 GLN A N 1
ATOM 732 C CA . GLN A 1 96 ? -3.465 6.177 -8.746 1.00 94.81 96 GLN A CA 1
ATOM 733 C C . GLN A 1 96 ? -2.489 7.342 -8.975 1.00 94.81 96 GLN A C 1
ATOM 735 O O . GLN A 1 96 ? -2.353 7.820 -10.103 1.00 94.81 96 GLN A O 1
ATOM 740 N N . ALA A 1 97 ? -1.754 7.755 -7.937 1.00 92.44 97 ALA A N 1
ATOM 741 C CA . ALA A 1 97 ? -0.740 8.798 -8.052 1.00 92.44 97 ALA A CA 1
ATOM 742 C C . ALA A 1 97 ? 0.380 8.407 -9.032 1.00 92.44 97 ALA A C 1
ATOM 744 O O . ALA A 1 97 ? 0.802 9.231 -9.842 1.00 92.44 97 ALA A O 1
ATOM 745 N N . ALA A 1 98 ? 0.839 7.151 -9.009 1.00 91.81 98 ALA A N 1
ATOM 746 C CA . ALA A 1 98 ? 1.837 6.649 -9.950 1.00 91.81 98 ALA A CA 1
ATOM 747 C C . ALA A 1 98 ? 1.355 6.769 -11.403 1.00 91.81 98 ALA A C 1
ATOM 749 O O . ALA A 1 98 ? 2.099 7.252 -12.256 1.00 91.81 98 ALA A O 1
ATOM 750 N N . ALA A 1 99 ? 0.100 6.401 -11.678 1.00 91.44 99 ALA A N 1
ATOM 751 C CA . ALA A 1 99 ? -0.490 6.509 -13.009 1.00 91.44 99 ALA A CA 1
ATOM 752 C C . ALA A 1 99 ? -0.615 7.971 -13.478 1.00 91.44 99 ALA A C 1
ATOM 754 O O . ALA A 1 99 ? -0.272 8.288 -14.618 1.00 91.44 99 ALA A O 1
ATOM 755 N N . GLU A 1 100 ? -1.063 8.875 -12.603 1.00 94.25 100 GLU A N 1
ATOM 756 C CA . GLU A 1 100 ? -1.206 10.303 -12.914 1.00 94.25 100 GLU A CA 1
ATOM 757 C C . GLU A 1 100 ? 0.143 10.992 -13.165 1.00 94.25 100 GLU A C 1
ATOM 759 O O . GLU A 1 100 ? 0.261 11.813 -14.080 1.00 94.25 100 GLU A O 1
ATOM 764 N N . VAL A 1 101 ? 1.169 10.659 -12.374 1.00 93.06 101 VAL A N 1
ATOM 765 C CA . VAL A 1 101 ? 2.531 11.184 -12.554 1.00 93.06 101 VAL A CA 1
ATOM 766 C C . VAL A 1 101 ? 3.179 10.569 -13.795 1.00 93.06 101 VAL A C 1
ATOM 768 O O . VAL A 1 101 ? 3.757 11.294 -14.603 1.00 93.06 101 VAL A O 1
ATOM 771 N N . GLY A 1 102 ? 3.034 9.257 -14.001 1.00 92.06 102 GLY A N 1
ATOM 772 C CA . GLY A 1 102 ? 3.545 8.555 -15.180 1.00 92.06 102 GLY A CA 1
ATOM 773 C C . GLY A 1 102 ? 2.965 9.097 -16.487 1.00 92.06 102 GLY A C 1
ATOM 774 O O . GLY A 1 102 ? 3.701 9.311 -17.446 1.00 92.06 102 GLY A O 1
ATOM 775 N N . ALA A 1 103 ? 1.674 9.446 -16.511 1.00 91.31 103 ALA A N 1
ATOM 776 C CA . ALA A 1 103 ? 1.038 10.075 -17.672 1.00 91.31 103 ALA A CA 1
ATOM 777 C C . ALA A 1 103 ? 1.658 11.435 -18.058 1.00 91.31 103 ALA A C 1
ATOM 779 O O . ALA A 1 103 ? 1.532 11.869 -19.204 1.00 91.31 103 ALA A O 1
ATOM 780 N N . GLN A 1 104 ? 2.337 12.107 -17.124 1.00 93.69 104 GLN A N 1
ATOM 781 C CA . GLN A 1 104 ? 3.031 13.379 -17.351 1.00 93.69 104 GLN A CA 1
ATOM 782 C C . GLN A 1 104 ? 4.511 13.193 -17.733 1.00 93.69 104 GLN A C 1
ATOM 784 O O . GLN A 1 104 ? 5.180 14.169 -18.076 1.00 93.69 104 GLN A O 1
ATOM 789 N N . MET A 1 105 ? 5.028 11.959 -17.698 1.00 92.25 105 MET A N 1
ATOM 790 C CA . MET A 1 105 ? 6.434 11.628 -17.935 1.00 92.25 105 MET A CA 1
ATOM 791 C C . MET A 1 105 ? 6.577 10.579 -19.055 1.00 92.25 105 MET A C 1
ATOM 793 O O . MET A 1 105 ? 6.873 9.424 -18.777 1.00 92.25 105 MET A O 1
ATOM 797 N N . PRO A 1 106 ? 6.420 10.953 -20.339 1.00 84.81 106 PRO A N 1
ATOM 798 C CA . PRO A 1 106 ? 6.321 9.998 -21.454 1.00 84.81 106 PRO A CA 1
ATOM 799 C C . PRO A 1 106 ? 7.571 9.129 -21.678 1.00 84.81 106 PRO A C 1
ATOM 801 O O . PRO A 1 106 ? 7.461 8.036 -22.226 1.00 84.81 106 PRO A O 1
ATOM 804 N N . ASP A 1 107 ? 8.743 9.600 -21.243 1.00 88.19 107 ASP A N 1
ATOM 805 C CA . ASP A 1 107 ? 10.018 8.882 -21.362 1.00 88.19 107 ASP A CA 1
ATOM 806 C C . ASP A 1 107 ? 10.409 8.132 -20.076 1.00 88.19 107 ASP A C 1
ATOM 808 O O . ASP A 1 107 ? 11.555 7.713 -19.944 1.00 88.19 107 ASP A O 1
ATOM 812 N N . HIS A 1 108 ? 9.509 8.023 -19.092 1.00 87.69 108 HIS A N 1
ATOM 813 C CA . HIS A 1 108 ? 9.761 7.369 -17.805 1.00 87.69 108 HIS A CA 1
ATOM 814 C C . HIS A 1 108 ? 8.571 6.492 -17.394 1.00 87.69 108 HIS A C 1
ATOM 816 O O . HIS A 1 108 ? 7.419 6.789 -17.683 1.00 87.69 108 HIS A O 1
ATOM 822 N N . GLU A 1 109 ? 8.854 5.409 -16.682 1.00 89.50 109 GLU A N 1
ATOM 823 C CA . GLU A 1 109 ? 7.860 4.578 -16.007 1.00 89.50 109 GLU A CA 1
ATOM 824 C C . GLU A 1 109 ? 7.844 4.951 -14.520 1.00 89.50 109 GLU A C 1
ATOM 826 O O . GLU A 1 109 ? 8.898 5.151 -13.911 1.00 89.50 109 GLU A O 1
ATOM 831 N N . VAL A 1 110 ? 6.656 5.092 -13.933 1.00 92.75 110 VAL A N 1
ATOM 832 C CA . VAL A 1 110 ? 6.491 5.399 -12.508 1.00 92.75 110 VAL A CA 1
ATOM 833 C C . VAL A 1 110 ? 5.794 4.223 -11.851 1.00 92.75 110 VAL A C 1
ATOM 835 O O . VAL A 1 110 ? 4.639 3.938 -12.146 1.00 92.75 110 VAL A O 1
ATOM 838 N N . ASP A 1 111 ? 6.500 3.555 -10.947 1.00 91.50 111 ASP A N 1
ATOM 839 C CA . ASP A 1 111 ? 6.009 2.375 -10.245 1.00 91.50 111 ASP A CA 1
ATOM 840 C C . ASP A 1 111 ? 5.804 2.646 -8.764 1.00 91.50 111 ASP A C 1
ATOM 842 O O . ASP A 1 111 ? 6.508 3.457 -8.157 1.00 91.50 111 ASP A O 1
ATOM 846 N N . VAL A 1 112 ? 4.908 1.873 -8.158 1.00 92.25 112 VAL A N 1
ATOM 847 C CA . VAL A 1 112 ? 4.818 1.761 -6.705 1.00 92.25 112 VAL A CA 1
ATOM 848 C C . VAL A 1 112 ? 5.730 0.626 -6.248 1.00 92.25 112 VAL A C 1
ATOM 850 O O . VAL A 1 112 ? 5.562 -0.530 -6.632 1.00 92.25 112 VAL A O 1
ATOM 853 N N . VAL A 1 113 ? 6.709 0.947 -5.408 1.00 90.88 113 VAL A N 1
ATOM 854 C CA . VAL A 1 113 ? 7.591 -0.025 -4.756 1.00 90.88 113 VAL A CA 1
ATOM 855 C C . VAL A 1 113 ? 7.398 0.031 -3.250 1.00 90.88 113 VAL A C 1
ATOM 857 O O . VAL A 1 113 ? 7.180 1.097 -2.686 1.00 90.88 113 VAL A O 1
ATOM 860 N N . LEU A 1 114 ? 7.525 -1.110 -2.580 1.00 89.88 114 LEU A N 1
ATOM 861 C CA . LEU A 1 114 ? 7.522 -1.149 -1.121 1.00 89.88 114 LEU A CA 1
ATOM 862 C C . LEU A 1 114 ? 8.946 -0.943 -0.601 1.00 89.88 114 LEU A C 1
ATOM 864 O O . LEU A 1 114 ? 9.837 -1.745 -0.890 1.00 89.88 114 LEU A O 1
ATOM 868 N N . ARG A 1 115 ? 9.166 0.112 0.185 1.00 85.75 115 ARG A N 1
ATOM 869 C CA . ARG A 1 115 ? 10.408 0.332 0.939 1.00 85.75 115 ARG A CA 1
ATOM 870 C C . ARG A 1 115 ? 10.090 0.245 2.417 1.00 85.75 115 ARG A C 1
ATOM 872 O O . ARG A 1 115 ? 9.229 0.965 2.893 1.00 85.75 115 ARG A O 1
ATOM 879 N N . GLU A 1 116 ? 10.733 -0.688 3.116 1.00 86.00 116 GLU A N 1
ATOM 880 C CA . GLU A 1 116 ? 10.480 -0.928 4.548 1.00 86.00 116 GLU A CA 1
ATOM 881 C C . GLU A 1 116 ? 9.001 -1.238 4.875 1.00 86.00 116 GLU A C 1
ATOM 883 O O . GLU A 1 116 ? 8.546 -1.067 5.999 1.00 86.00 116 GLU A O 1
ATOM 888 N N . GLY A 1 117 ? 8.252 -1.750 3.889 1.00 82.69 117 GLY A N 1
ATOM 889 C CA . GLY A 1 117 ? 6.820 -2.037 4.012 1.00 82.69 117 GLY A CA 1
ATOM 890 C C . GLY A 1 117 ? 5.894 -0.871 3.652 1.00 82.69 117 GLY A C 1
ATOM 891 O O . GLY A 1 117 ? 4.681 -1.062 3.679 1.00 82.69 117 GLY A O 1
ATOM 892 N N . GLU A 1 118 ? 6.441 0.281 3.260 1.00 82.00 118 GLU A N 1
ATOM 893 C CA . GLU A 1 118 ? 5.683 1.475 2.882 1.00 82.00 118 GLU A CA 1
ATOM 894 C C . GLU A 1 118 ? 5.683 1.695 1.359 1.00 82.00 118 GLU A C 1
ATOM 896 O O . GLU A 1 118 ? 6.728 1.525 0.716 1.00 82.00 118 GLU A O 1
ATOM 901 N N . PRO A 1 119 ? 4.539 2.072 0.757 1.00 88.06 119 PRO A N 1
ATOM 902 C CA . PRO A 1 119 ? 4.461 2.403 -0.659 1.00 88.06 119 PRO A CA 1
ATOM 903 C C . PRO A 1 119 ? 5.265 3.659 -0.992 1.00 88.06 119 PRO A C 1
ATOM 905 O O . PRO A 1 119 ? 5.160 4.698 -0.349 1.00 88.06 119 PRO A O 1
ATOM 908 N N . ALA A 1 120 ? 6.054 3.566 -2.053 1.00 87.31 120 ALA A N 1
ATOM 909 C CA . ALA A 1 120 ? 6.914 4.628 -2.535 1.00 87.31 120 ALA A CA 1
ATOM 910 C C . ALA A 1 120 ? 6.862 4.696 -4.055 1.00 87.31 120 ALA A C 1
ATOM 912 O O . ALA A 1 120 ? 6.906 3.664 -4.719 1.00 87.31 120 ALA A O 1
ATOM 913 N N . LEU A 1 121 ? 6.862 5.904 -4.613 1.00 89.69 121 LEU A N 1
ATOM 914 C CA . LEU A 1 121 ? 7.001 6.069 -6.054 1.00 89.69 121 LEU A CA 1
ATOM 915 C C . LEU A 1 121 ? 8.468 5.884 -6.461 1.00 89.69 121 LEU A C 1
ATOM 917 O O . LEU A 1 121 ? 9.393 6.414 -5.834 1.00 89.69 121 LEU A O 1
ATOM 921 N N . ALA A 1 122 ? 8.693 5.098 -7.505 1.00 90.31 122 ALA A N 1
ATOM 922 C CA . ALA A 1 122 ? 9.989 4.903 -8.128 1.00 90.31 122 ALA A CA 1
ATOM 923 C C . ALA A 1 122 ? 9.882 5.242 -9.610 1.00 90.31 122 ALA A C 1
ATOM 925 O O . ALA A 1 122 ? 9.143 4.602 -10.348 1.00 90.31 122 ALA A O 1
ATOM 926 N N . VAL A 1 123 ? 10.657 6.234 -10.036 1.00 92.12 123 VAL A N 1
ATOM 927 C CA . VAL A 1 123 ? 10.781 6.593 -11.447 1.00 92.12 123 VAL A CA 1
ATOM 928 C C . VAL A 1 123 ? 11.884 5.738 -12.065 1.00 92.12 123 VAL A C 1
ATOM 930 O O . VAL A 1 123 ? 12.998 5.675 -11.534 1.00 92.12 123 VAL A O 1
ATOM 933 N N . ARG A 1 1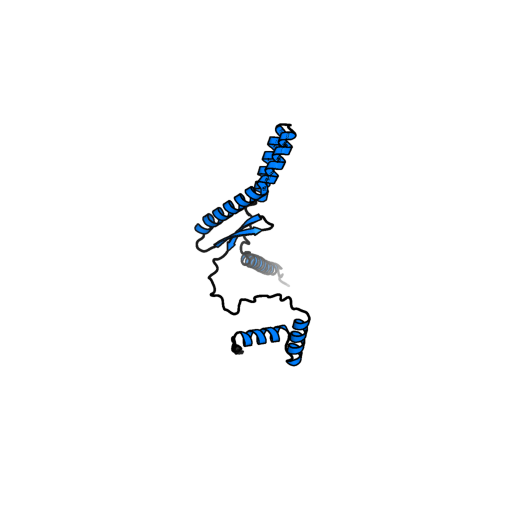24 ? 11.580 5.066 -13.171 1.00 87.69 124 ARG A N 1
ATOM 934 C CA . ARG A 1 124 ? 12.504 4.230 -13.938 1.00 87.69 124 ARG A CA 1
ATOM 935 C C . ARG A 1 124 ? 12.506 4.681 -15.393 1.00 87.69 124 ARG A C 1
ATOM 937 O O . ARG A 1 124 ? 11.516 5.198 -15.893 1.00 87.69 124 ARG A O 1
ATOM 944 N N . GLU A 1 125 ? 13.624 4.491 -16.081 1.00 84.69 125 GLU A N 1
ATOM 945 C CA . GLU A 1 125 ? 13.618 4.578 -17.542 1.00 84.69 125 GLU A CA 1
ATOM 946 C C . GLU A 1 125 ? 12.796 3.396 -18.088 1.00 84.69 125 GLU A C 1
ATOM 948 O O . GLU A 1 125 ? 12.934 2.280 -17.564 1.00 84.69 125 GLU A O 1
ATOM 953 N N . PRO A 1 126 ? 11.940 3.607 -19.104 1.00 74.06 126 PRO A N 1
ATOM 954 C CA . PRO A 1 126 ? 11.102 2.564 -19.660 1.00 74.06 126 PRO A CA 1
ATOM 955 C C . PRO A 1 126 ? 12.017 1.470 -20.188 1.00 74.06 126 PRO A C 1
ATOM 957 O O . PRO A 1 126 ? 12.881 1.694 -21.041 1.00 74.06 126 PRO A O 1
ATOM 960 N N . ARG A 1 127 ? 11.845 0.261 -19.654 1.00 64.62 127 ARG A N 1
ATOM 961 C CA . ARG A 1 127 ? 12.593 -0.893 -20.133 1.00 64.62 127 ARG A CA 1
ATOM 962 C C . ARG A 1 127 ? 12.171 -1.139 -21.576 1.00 64.62 127 ARG A C 1
ATOM 964 O O . ARG A 1 127 ? 11.073 -1.632 -21.825 1.00 64.62 127 ARG A O 1
ATOM 971 N N . VAL A 1 128 ? 13.060 -0.861 -22.529 1.00 60.84 128 VAL A N 1
ATOM 972 C CA . VAL A 1 128 ? 12.948 -1.455 -23.862 1.00 60.84 128 VAL A CA 1
ATOM 973 C C . VAL A 1 128 ? 12.962 -2.958 -23.624 1.00 60.84 128 VAL A C 1
ATOM 975 O O . VAL A 1 128 ? 13.946 -3.488 -23.108 1.00 60.84 128 VAL A O 1
ATOM 978 N N . ALA A 1 129 ? 11.838 -3.627 -23.873 1.00 54.88 129 ALA A N 1
ATOM 979 C CA . ALA A 1 129 ? 11.732 -5.062 -23.695 1.00 54.88 129 ALA A CA 1
ATOM 980 C C . ALA A 1 129 ? 12.751 -5.732 -24.624 1.00 54.88 129 ALA A C 1
ATOM 982 O O . ALA A 1 129 ? 12.506 -5.912 -25.816 1.00 54.88 129 ALA A O 1
ATOM 983 N N . GLU A 1 130 ? 13.923 -6.067 -24.087 1.00 55.62 130 GLU A N 1
ATOM 984 C CA . GLU A 1 130 ? 14.818 -7.012 -24.727 1.00 55.62 130 GLU A CA 1
ATOM 985 C C . GLU A 1 130 ? 14.021 -8.310 -24.845 1.00 55.62 130 GLU A C 1
ATOM 987 O O . GLU A 1 130 ? 13.587 -8.877 -23.841 1.00 55.62 130 GLU A O 1
ATOM 992 N N . THR A 1 131 ? 13.747 -8.741 -26.077 1.00 51.44 131 THR A N 1
ATOM 993 C CA . THR A 1 131 ? 13.180 -10.065 -26.344 1.00 51.44 131 THR A CA 1
ATOM 994 C C . THR A 1 131 ? 13.974 -11.080 -25.525 1.00 51.44 131 THR A C 1
ATOM 996 O O . THR A 1 131 ? 15.193 -11.142 -25.730 1.00 51.44 131 THR A O 1
ATOM 999 N N . PRO A 1 132 ? 13.346 -11.836 -24.603 1.00 49.41 132 PRO A N 1
ATOM 1000 C CA . PRO A 1 132 ? 14.076 -12.744 -23.735 1.00 49.41 132 PRO A CA 1
ATOM 1001 C C . PRO A 1 132 ? 14.898 -13.694 -24.601 1.00 49.41 132 PRO A C 1
ATOM 1003 O O . PRO A 1 132 ? 14.341 -14.413 -25.435 1.00 49.41 132 PRO A O 1
ATOM 1006 N N . ARG A 1 133 ? 16.224 -13.690 -24.445 1.00 55.53 133 ARG A N 1
ATOM 1007 C CA . ARG A 1 133 ? 17.030 -14.785 -24.980 1.00 55.53 133 ARG A CA 1
ATOM 1008 C C . ARG A 1 133 ? 16.657 -16.013 -24.157 1.00 55.53 133 ARG A C 1
ATOM 1010 O O . ARG A 1 133 ? 16.653 -15.948 -22.932 1.00 55.53 133 ARG A O 1
ATOM 1017 N N . GLU A 1 134 ? 16.346 -17.131 -24.812 1.00 56.81 134 GLU A N 1
ATOM 1018 C CA . GLU A 1 134 ? 15.982 -18.394 -24.139 1.00 56.81 134 GLU A CA 1
ATOM 1019 C C . GLU A 1 134 ? 17.043 -18.875 -23.123 1.00 56.81 134 GLU A C 1
ATOM 1021 O O . GLU A 1 134 ? 16.762 -19.735 -22.292 1.00 56.81 134 GLU A O 1
ATOM 1026 N N . GLU A 1 135 ? 18.249 -18.308 -23.181 1.00 56.28 135 GLU A N 1
ATOM 1027 C CA . GLU A 1 135 ? 19.405 -18.600 -22.334 1.00 56.28 135 GLU A CA 1
ATOM 1028 C C . GLU A 1 135 ? 19.382 -17.889 -20.963 1.00 56.28 135 GLU A C 1
ATOM 1030 O O . GLU A 1 135 ? 20.109 -18.318 -20.071 1.00 56.28 135 GLU A O 1
ATOM 1035 N N . ASP A 1 136 ? 18.536 -16.871 -20.751 1.00 53.47 136 ASP A N 1
ATOM 1036 C CA . ASP A 1 136 ? 18.539 -16.054 -19.518 1.00 53.47 136 ASP A CA 1
ATOM 1037 C C . ASP A 1 136 ? 17.598 -16.562 -18.403 1.00 53.47 136 ASP A C 1
ATOM 1039 O O . ASP A 1 136 ? 17.496 -15.955 -17.335 1.00 53.47 136 ASP A O 1
ATOM 1043 N N . TYR A 1 137 ? 16.926 -17.702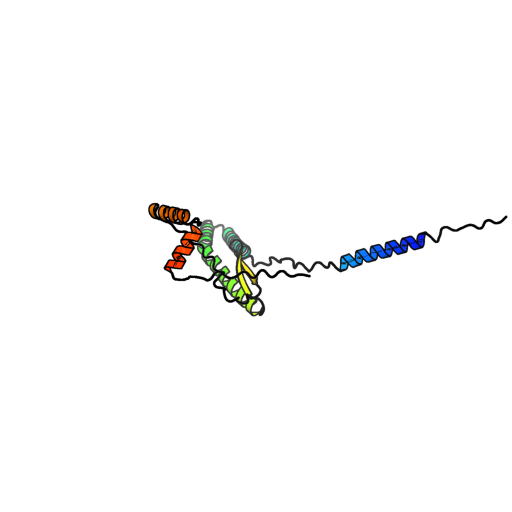 -18.594 1.00 58.44 137 TYR A N 1
ATOM 1044 C CA . TYR A 1 137 ? 16.141 -18.339 -17.530 1.00 58.44 137 TYR A CA 1
ATOM 1045 C C . TYR A 1 137 ? 16.978 -19.373 -16.763 1.00 58.44 137 TYR A C 1
ATOM 1047 O O . TYR A 1 137 ? 16.908 -20.573 -17.031 1.00 58.44 137 TYR A O 1
ATOM 1055 N N . GLU A 1 138 ? 17.721 -18.936 -15.741 1.00 66.75 138 GLU A N 1
ATOM 1056 C CA . GLU A 1 138 ? 18.294 -19.849 -14.740 1.00 66.75 138 GLU A CA 1
ATOM 1057 C C . GLU A 1 138 ? 17.199 -20.283 -13.745 1.00 66.75 138 GLU A C 1
ATOM 1059 O O . GLU A 1 138 ? 17.100 -19.806 -12.613 1.00 66.75 138 GLU A O 1
ATOM 1064 N N . ALA A 1 139 ? 16.305 -21.176 -14.177 1.00 72.38 139 ALA A N 1
ATOM 1065 C CA . ALA A 1 139 ? 15.297 -21.753 -13.293 1.00 72.38 139 ALA A CA 1
ATOM 1066 C C . ALA A 1 139 ? 15.973 -22.657 -12.246 1.00 72.38 139 ALA A C 1
ATOM 1068 O O . ALA A 1 139 ? 16.471 -23.740 -12.557 1.00 72.38 139 ALA A O 1
ATOM 1069 N N . ARG A 1 140 ? 15.977 -22.229 -10.979 1.00 80.38 140 ARG A N 1
ATOM 1070 C CA . ARG A 1 140 ? 16.525 -23.016 -9.867 1.00 80.38 140 ARG A CA 1
ATOM 1071 C C . ARG A 1 140 ? 15.473 -23.982 -9.320 1.00 80.38 140 ARG A C 1
ATOM 1073 O O . ARG A 1 140 ? 14.425 -23.560 -8.843 1.00 80.38 140 ARG A O 1
ATOM 1080 N N . ILE A 1 141 ? 15.771 -25.280 -9.348 1.00 80.50 141 ILE A N 1
ATOM 1081 C CA . ILE A 1 141 ? 14.864 -26.349 -8.902 1.00 80.50 141 ILE A CA 1
ATOM 1082 C C . ILE A 1 141 ? 15.470 -27.064 -7.686 1.00 80.50 141 ILE A C 1
ATOM 1084 O O . ILE A 1 141 ? 16.630 -27.470 -7.717 1.00 80.50 141 ILE A O 1
ATOM 1088 N N . THR A 1 142 ? 14.677 -27.263 -6.626 1.00 88.56 142 THR A N 1
ATOM 1089 C CA . THR A 1 142 ? 15.046 -28.102 -5.469 1.00 88.56 142 THR A CA 1
ATOM 1090 C C . THR A 1 142 ? 14.246 -29.403 -5.509 1.00 88.56 142 THR A C 1
ATOM 1092 O O . THR A 1 142 ? 13.028 -29.386 -5.343 1.00 88.56 142 THR A O 1
ATOM 1095 N N . LEU A 1 143 ? 14.920 -30.538 -5.706 1.00 88.12 143 LEU A N 1
ATOM 1096 C CA . LEU A 1 143 ? 14.294 -31.863 -5.791 1.00 88.12 143 LEU A CA 1
ATOM 1097 C C . LEU A 1 143 ? 14.429 -32.620 -4.465 1.00 88.12 143 LEU A C 1
ATOM 1099 O O . LEU A 1 143 ? 15.520 -32.722 -3.907 1.00 88.12 143 LEU A O 1
ATOM 1103 N N . ARG A 1 144 ? 13.331 -33.204 -3.978 1.00 93.06 144 ARG A N 1
ATOM 1104 C CA . ARG A 1 144 ? 13.344 -34.136 -2.841 1.00 93.06 144 ARG A CA 1
ATOM 1105 C C . ARG A 1 144 ? 13.273 -35.560 -3.373 1.00 93.06 144 ARG A C 1
ATOM 1107 O O . ARG A 1 144 ? 12.211 -36.011 -3.789 1.00 93.06 144 ARG A O 1
ATOM 1114 N N . LEU A 1 145 ? 14.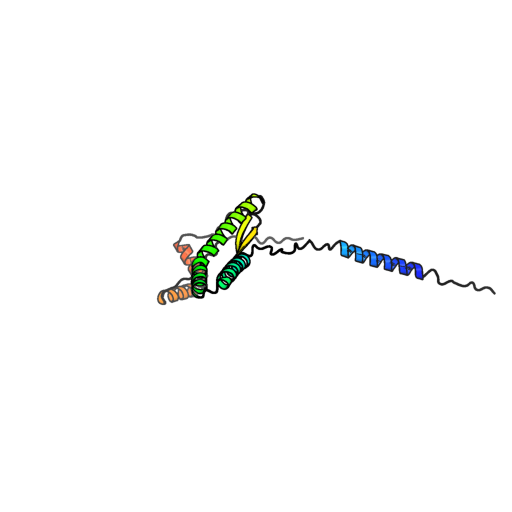410 -36.247 -3.389 1.00 92.56 145 LEU A N 1
ATOM 1115 C CA . LEU A 1 145 ? 14.512 -37.610 -3.906 1.00 92.56 145 LEU A CA 1
ATOM 1116 C C . LEU A 1 145 ? 14.412 -38.632 -2.764 1.00 92.56 145 LEU A C 1
ATOM 1118 O O . LEU A 1 145 ? 14.998 -38.403 -1.700 1.00 92.56 145 LEU A O 1
ATOM 1122 N N . PRO A 1 146 ? 13.735 -39.777 -2.970 1.00 95.94 146 PRO A N 1
ATOM 1123 C CA . PRO A 1 146 ? 13.895 -40.936 -2.099 1.00 95.94 146 PRO A CA 1
ATOM 1124 C C . PRO A 1 146 ? 15.375 -41.362 -2.019 1.00 95.94 146 PRO A C 1
ATOM 1126 O O . PRO A 1 146 ? 16.084 -41.237 -3.024 1.00 95.94 146 PRO A O 1
ATOM 1129 N N . PRO A 1 147 ? 15.857 -41.902 -0.880 1.00 93.12 147 PRO A N 1
ATOM 1130 C CA . PRO A 1 147 ? 17.273 -42.240 -0.698 1.00 93.12 147 PRO A CA 1
ATOM 1131 C C . PRO A 1 147 ? 17.834 -43.171 -1.780 1.00 93.12 147 PRO A C 1
ATOM 1133 O O . PRO A 1 147 ? 18.934 -42.943 -2.271 1.00 93.12 147 PRO A O 1
ATOM 1136 N N . SER A 1 148 ? 17.047 -44.162 -2.210 1.00 93.94 148 SER A N 1
ATOM 1137 C CA . SER A 1 148 ? 17.425 -45.102 -3.272 1.00 93.94 148 SER A CA 1
ATOM 1138 C C . SER A 1 148 ? 17.678 -44.410 -4.611 1.00 93.94 148 SER A C 1
ATOM 1140 O O . SER A 1 148 ? 18.639 -44.734 -5.302 1.00 93.94 14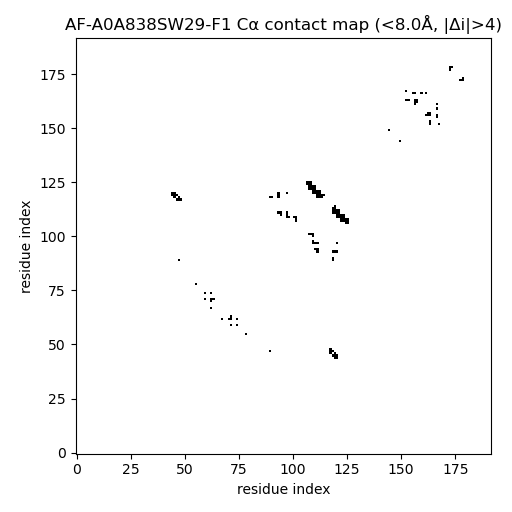8 SER A O 1
ATOM 1142 N N . LEU A 1 149 ? 16.847 -43.428 -4.969 1.00 94.56 149 LEU A N 1
ATOM 1143 C CA . LEU A 1 149 ? 16.983 -42.698 -6.226 1.00 94.56 149 LEU A CA 1
ATOM 1144 C C . LEU A 1 149 ? 18.179 -41.742 -6.192 1.00 94.56 149 LEU A C 1
ATOM 1146 O O . LEU A 1 149 ? 18.872 -41.598 -7.194 1.00 94.56 149 LEU A O 1
ATOM 1150 N N . LYS A 1 150 ? 18.456 -41.126 -5.037 1.00 93.81 150 LYS A N 1
ATOM 1151 C CA . LYS A 1 150 ? 19.643 -40.284 -4.854 1.00 93.81 150 LYS A CA 1
ATOM 1152 C C . LYS A 1 150 ? 20.936 -41.077 -5.093 1.00 93.81 150 LYS A C 1
ATOM 1154 O O . LYS A 1 150 ? 21.773 -40.609 -5.858 1.00 93.81 150 LYS A O 1
ATOM 1159 N N . SER A 1 151 ? 21.069 -42.271 -4.507 1.00 95.81 151 SER A N 1
ATOM 1160 C CA . SER A 1 151 ? 22.260 -43.116 -4.690 1.00 95.81 151 SER A CA 1
ATOM 1161 C C . SER A 1 151 ? 22.483 -43.495 -6.154 1.00 95.81 151 SER A C 1
ATOM 1163 O O . SER A 1 151 ? 23.581 -43.321 -6.667 1.00 95.81 151 SER A O 1
ATOM 1165 N N . VAL A 1 152 ? 21.426 -43.900 -6.867 1.00 95.19 152 VAL A N 1
ATOM 1166 C CA . VAL A 1 152 ? 21.520 -44.239 -8.300 1.00 95.19 152 VAL A CA 1
ATOM 1167 C C . VAL A 1 152 ? 22.019 -43.054 -9.136 1.00 95.19 152 VAL A C 1
ATOM 1169 O O . VAL A 1 152 ? 22.818 -43.238 -10.056 1.00 95.19 152 VAL A O 1
ATOM 1172 N N . VAL A 1 153 ? 21.567 -41.835 -8.825 1.00 95.94 153 VAL A N 1
ATOM 1173 C CA . VAL A 1 153 ? 22.009 -40.611 -9.512 1.00 95.94 153 VAL A CA 1
ATOM 1174 C C . VAL A 1 153 ? 23.482 -40.311 -9.221 1.00 95.94 153 VAL A C 1
ATOM 1176 O O . VAL A 1 153 ? 24.231 -39.999 -10.146 1.00 95.94 153 VAL A O 1
ATOM 1179 N N . GLU A 1 154 ? 23.909 -40.418 -7.962 1.00 95.81 154 GLU A N 1
ATOM 1180 C CA . GLU A 1 154 ? 25.302 -40.187 -7.553 1.00 95.81 154 GLU A CA 1
ATOM 1181 C C . GLU A 1 154 ? 26.260 -41.206 -8.196 1.00 95.81 154 GLU A C 1
ATOM 1183 O O . GLU A 1 154 ? 27.280 -40.805 -8.760 1.00 95.81 154 GLU A O 1
ATOM 1188 N N . ASP A 1 155 ? 25.894 -42.491 -8.221 1.00 96.25 155 ASP A N 1
ATOM 1189 C CA . ASP A 1 155 ? 26.689 -43.562 -8.841 1.00 96.25 155 ASP A CA 1
ATOM 1190 C C . ASP A 1 155 ? 26.794 -43.399 -10.366 1.00 96.25 155 ASP A C 1
ATOM 1192 O O . ASP A 1 155 ? 27.862 -43.588 -10.961 1.00 96.25 155 ASP A O 1
ATOM 1196 N N . SER A 1 156 ? 25.694 -43.009 -11.019 1.00 96.25 156 SER A N 1
ATOM 1197 C CA . SER A 1 156 ? 25.660 -42.794 -12.472 1.00 96.25 156 SER A CA 1
ATOM 1198 C C . SER A 1 156 ? 26.492 -41.578 -12.888 1.00 96.25 156 SER A C 1
ATOM 1200 O O . SER A 1 156 ? 27.217 -41.626 -13.890 1.00 96.25 156 SER A O 1
ATOM 1202 N N . ALA A 1 157 ? 26.435 -40.504 -12.095 1.00 95.69 157 ALA A N 1
ATOM 1203 C CA . ALA A 1 157 ? 27.285 -39.334 -12.277 1.00 95.69 157 ALA A CA 1
ATOM 1204 C C . ALA A 1 157 ? 28.766 -39.694 -12.067 1.00 95.69 157 ALA A C 1
ATOM 1206 O O . ALA A 1 157 ? 29.598 -39.381 -12.921 1.00 95.69 157 ALA A O 1
ATOM 1207 N N . GLY A 1 158 ? 29.074 -40.445 -11.001 1.00 93.62 158 GLY A N 1
ATOM 1208 C CA . GLY A 1 158 ? 30.423 -40.921 -10.688 1.00 93.62 158 GLY A CA 1
ATOM 1209 C C . GLY A 1 158 ? 31.023 -41.803 -11.785 1.00 93.62 158 GLY A C 1
ATOM 1210 O O . GLY A 1 158 ? 32.157 -41.579 -12.199 1.00 93.62 158 GLY A O 1
ATOM 1211 N N . THR A 1 159 ? 30.241 -42.739 -12.329 1.00 94.00 159 THR A N 1
ATOM 1212 C CA . THR A 1 159 ? 30.667 -43.624 -13.431 1.00 94.00 159 THR A CA 1
ATOM 1213 C C . THR A 1 159 ? 30.988 -42.844 -14.710 1.00 94.00 159 THR A C 1
ATOM 1215 O O . THR A 1 159 ? 31.884 -43.219 -15.463 1.00 94.00 159 THR A O 1
ATOM 1218 N N . THR A 1 160 ? 30.279 -41.737 -14.950 1.00 90.00 160 THR A N 1
ATOM 1219 C CA . THR A 1 160 ? 30.466 -40.882 -16.137 1.00 90.00 160 THR A CA 1
ATOM 1220 C C . THR A 1 160 ? 31.550 -39.811 -15.922 1.00 90.00 160 THR A C 1
ATOM 1222 O O . THR A 1 160 ? 31.939 -39.128 -16.866 1.00 90.00 160 THR A O 1
ATOM 1225 N N . GLY A 1 161 ? 32.058 -39.650 -14.692 1.00 92.19 161 GLY A N 1
ATOM 1226 C CA . GLY A 1 161 ? 32.990 -38.575 -14.331 1.00 92.19 161 GLY A CA 1
ATOM 1227 C C . GLY A 1 161 ? 32.366 -37.174 -14.377 1.00 92.19 161 GLY A C 1
ATOM 1228 O O . GLY A 1 161 ? 33.085 -36.178 -14.438 1.00 92.19 161 GLY A O 1
ATOM 1229 N N . ASP A 1 162 ? 31.035 -37.089 -14.368 1.00 92.62 162 ASP A N 1
ATOM 1230 C CA . ASP A 1 162 ? 30.284 -35.838 -14.402 1.00 92.62 162 ASP A CA 1
ATOM 1231 C C . ASP A 1 162 ? 29.895 -35.400 -12.983 1.00 92.62 162 ASP A C 1
ATOM 1233 O O . ASP A 1 162 ? 29.718 -36.214 -12.076 1.00 92.62 162 ASP A O 1
ATOM 1237 N N . SER A 1 163 ? 29.670 -34.097 -12.791 1.00 94.38 163 SER A N 1
ATOM 1238 C CA . SER A 1 163 ? 28.944 -33.643 -11.601 1.00 94.38 163 SER A CA 1
ATOM 1239 C C . SER A 1 163 ? 27.494 -34.136 -11.652 1.00 94.38 163 SER A C 1
ATOM 1241 O O . SER A 1 163 ? 26.915 -34.245 -12.735 1.00 94.38 163 SER A O 1
ATOM 1243 N N . VAL A 1 164 ? 26.872 -34.355 -10.491 1.00 93.75 164 VAL A N 1
ATOM 1244 C CA . VAL A 1 164 ? 25.449 -34.735 -10.408 1.00 93.75 164 VAL A CA 1
ATOM 1245 C C . VAL 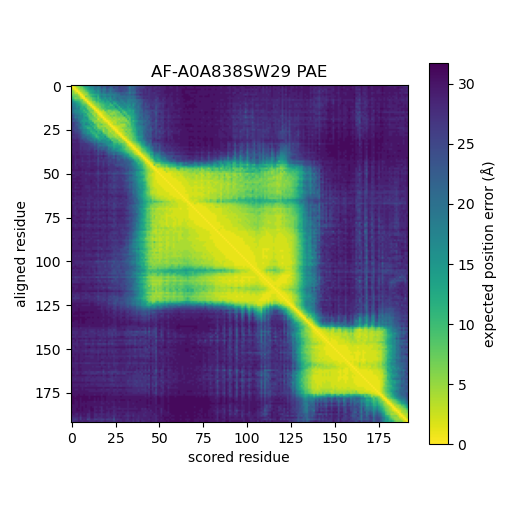A 1 164 ? 24.565 -33.764 -11.195 1.00 93.75 164 VAL A C 1
ATOM 1247 O O . VAL A 1 164 ? 23.692 -34.198 -11.940 1.00 93.75 164 VAL A O 1
ATOM 1250 N N . ASN A 1 165 ? 24.827 -32.457 -11.101 1.00 91.25 165 ASN A N 1
ATOM 1251 C CA . ASN A 1 165 ? 24.068 -31.453 -11.843 1.00 91.25 165 ASN A CA 1
ATOM 1252 C C . ASN A 1 165 ? 24.216 -31.639 -13.363 1.00 91.25 165 ASN A C 1
ATOM 1254 O O . ASN A 1 165 ? 23.222 -31.716 -14.080 1.00 91.25 165 ASN A O 1
ATOM 1258 N N . SER A 1 166 ? 25.451 -31.783 -13.852 1.00 92.56 166 SER A N 1
ATOM 1259 C CA . SER A 1 166 ? 25.734 -31.998 -15.277 1.00 92.56 166 SER A CA 1
ATOM 1260 C C . SER A 1 166 ? 25.100 -33.287 -15.798 1.00 92.56 166 SER A C 1
ATOM 1262 O O . SER A 1 166 ? 24.544 -33.298 -16.897 1.00 92.56 166 SER A O 1
ATOM 1264 N N . TRP A 1 167 ? 25.156 -34.361 -15.010 1.00 95.19 167 TRP A N 1
ATOM 1265 C CA . TRP A 1 167 ? 24.566 -35.646 -15.366 1.00 95.19 167 TRP A CA 1
ATOM 1266 C C . TRP A 1 167 ? 23.034 -35.567 -15.430 1.00 95.19 167 TRP A C 1
ATOM 1268 O O . TRP A 1 167 ? 22.448 -35.993 -16.423 1.00 95.19 167 TRP A O 1
ATOM 1278 N N . VAL A 1 168 ? 22.383 -34.943 -14.438 1.00 92.88 168 VAL A N 1
ATOM 1279 C CA . VAL A 1 168 ? 20.921 -34.743 -14.423 1.00 92.88 168 VAL A CA 1
ATOM 1280 C C . VAL A 1 168 ? 20.475 -33.890 -15.609 1.00 92.88 168 VAL A C 1
ATOM 1282 O O . VAL A 1 168 ? 19.517 -34.250 -16.288 1.00 92.88 168 VAL A O 1
ATOM 1285 N N . ILE A 1 169 ? 21.188 -32.804 -15.917 1.00 90.56 169 ILE A N 1
ATOM 1286 C CA . ILE A 1 169 ? 20.884 -31.961 -17.081 1.00 90.56 169 ILE A CA 1
ATOM 1287 C C . ILE A 1 169 ? 20.979 -32.777 -18.375 1.00 90.56 169 ILE A C 1
ATOM 1289 O O . ILE A 1 169 ? 20.067 -32.712 -19.200 1.00 90.56 169 ILE A O 1
ATOM 1293 N N . LYS A 1 170 ? 22.038 -33.579 -18.554 1.00 90.31 170 LYS A N 1
ATOM 1294 C CA . LYS A 1 170 ? 22.196 -34.455 -19.729 1.00 90.31 170 LYS A CA 1
ATOM 1295 C C . LYS A 1 170 ? 21.079 -35.498 -19.820 1.00 90.31 170 LYS A C 1
ATOM 1297 O O . LYS A 1 170 ? 20.527 -35.679 -20.902 1.00 90.31 170 LYS A O 1
ATOM 1302 N N . ALA A 1 171 ? 20.722 -36.140 -18.706 1.00 92.62 171 ALA A N 1
ATOM 1303 C CA . ALA A 1 171 ? 19.655 -37.138 -18.642 1.00 92.62 171 ALA A CA 1
ATOM 1304 C C . ALA A 1 171 ? 18.273 -36.539 -18.957 1.00 92.62 171 ALA A C 1
ATOM 1306 O O . ALA A 1 171 ? 17.488 -37.125 -19.698 1.00 92.62 171 ALA A O 1
ATOM 1307 N N . LEU A 1 172 ? 17.978 -35.339 -18.451 1.00 91.19 172 LEU A N 1
ATOM 1308 C CA . LEU A 1 172 ? 16.743 -34.624 -18.776 1.00 91.19 172 LEU A CA 1
ATOM 1309 C C . LEU A 1 172 ? 16.735 -34.147 -20.233 1.00 91.19 172 LEU A C 1
ATOM 1311 O O . LEU A 1 172 ? 15.712 -34.242 -20.908 1.00 91.19 172 LEU A O 1
ATOM 1315 N N . SER A 1 173 ? 17.872 -33.677 -20.749 1.00 87.75 173 SER A N 1
ATOM 1316 C CA . SER A 1 173 ? 17.999 -33.220 -22.140 1.00 87.75 173 SER A CA 1
ATOM 1317 C C . SER A 1 173 ? 17.837 -34.370 -23.136 1.00 87.75 173 SER A C 1
ATOM 1319 O O . SER A 1 173 ? 17.210 -34.195 -24.180 1.00 87.75 173 SER A O 1
ATOM 1321 N N . SER A 1 174 ? 18.353 -35.560 -22.808 1.00 88.31 174 SER A N 1
ATOM 1322 C CA . SER A 1 174 ? 18.169 -36.762 -23.626 1.00 88.31 174 SER A CA 1
ATOM 1323 C C . SER A 1 174 ? 16.730 -37.278 -23.569 1.00 88.31 174 SER A C 1
ATOM 1325 O O . SER A 1 174 ? 16.178 -37.612 -24.614 1.00 88.31 174 SER A O 1
ATOM 1327 N N . ALA A 1 175 ? 16.093 -37.269 -22.393 1.00 87.94 175 ALA A N 1
ATOM 1328 C CA . ALA A 1 175 ? 14.695 -37.671 -22.230 1.00 87.94 175 ALA A CA 1
ATOM 1329 C C . ALA A 1 175 ? 13.705 -36.717 -22.925 1.00 87.94 175 ALA A C 1
ATOM 1331 O O . ALA A 1 175 ? 12.654 -37.150 -23.389 1.00 87.94 175 ALA A O 1
ATOM 1332 N N . THR A 1 176 ? 14.037 -35.425 -23.011 1.00 87.19 176 THR A N 1
ATOM 1333 C CA . THR A 1 176 ? 13.182 -34.388 -23.623 1.00 87.19 176 THR A CA 1
ATOM 1334 C C . THR A 1 176 ? 13.514 -34.087 -25.088 1.00 87.19 176 THR A C 1
ATOM 1336 O O . THR A 1 176 ? 12.822 -33.290 -25.717 1.00 87.19 176 THR A O 1
ATOM 1339 N N . GLY A 1 177 ? 14.561 -34.699 -25.654 1.00 72.06 177 GLY A N 1
ATOM 1340 C CA . GLY A 1 177 ? 14.962 -34.504 -27.052 1.00 72.06 177 GLY A CA 1
ATOM 1341 C C . GLY A 1 177 ? 15.637 -33.158 -27.368 1.00 72.06 177 GLY A C 1
ATOM 1342 O O . GLY A 1 177 ? 15.899 -32.875 -28.537 1.00 72.06 177 GLY A O 1
ATOM 1343 N N . ARG A 1 178 ? 15.970 -32.328 -26.365 1.00 60.97 178 ARG A N 1
ATOM 1344 C CA . ARG A 1 178 ? 16.707 -31.055 -26.535 1.00 60.97 178 ARG A CA 1
ATOM 1345 C C . ARG A 1 178 ? 18.218 -31.303 -26.605 1.00 60.97 178 ARG A C 1
ATOM 1347 O O . ARG A 1 178 ? 18.958 -30.951 -25.692 1.00 60.97 178 ARG A O 1
ATOM 1354 N N . GLN A 1 179 ? 18.721 -31.889 -27.690 1.00 54.53 179 GLN A N 1
ATOM 1355 C CA . GLN A 1 179 ? 20.167 -31.842 -27.955 1.00 54.53 179 GLN A CA 1
ATOM 1356 C C . GLN A 1 179 ? 20.555 -30.458 -28.504 1.00 54.53 179 GLN A C 1
ATOM 1358 O O . GLN A 1 179 ? 20.526 -30.216 -29.709 1.00 54.53 179 GLN A O 1
ATOM 1363 N N . GLY A 1 180 ? 20.904 -29.531 -27.607 1.00 48.38 180 GLY A N 1
ATOM 1364 C CA . GLY A 1 180 ? 21.492 -28.237 -27.959 1.00 48.38 180 GLY A CA 1
ATOM 1365 C C . GLY A 1 180 ? 22.931 -28.402 -28.454 1.00 48.38 180 GLY A C 1
ATOM 1366 O O . GLY A 1 180 ? 23.773 -28.985 -27.772 1.00 48.38 180 GLY A O 1
ATOM 1367 N N . ARG A 1 181 ? 23.229 -27.896 -29.655 1.00 44.91 181 ARG A N 1
ATOM 1368 C CA . ARG A 1 181 ? 24.598 -27.818 -30.186 1.00 44.91 181 ARG A CA 1
ATOM 1369 C C . ARG A 1 181 ? 25.419 -26.844 -29.323 1.00 44.91 181 ARG A C 1
ATOM 1371 O O . ARG A 1 181 ? 24.984 -25.705 -29.177 1.00 44.91 181 ARG A O 1
ATOM 1378 N N . PRO A 1 182 ? 26.595 -27.222 -28.789 1.00 47.69 182 PRO A N 1
ATOM 1379 C CA . PRO A 1 182 ? 27.410 -26.300 -28.005 1.00 47.69 182 PRO A CA 1
ATOM 1380 C C . PRO A 1 182 ? 27.913 -25.152 -28.892 1.00 47.69 182 PRO A C 1
ATOM 1382 O O . PRO A 1 182 ? 28.570 -25.375 -29.913 1.00 47.69 182 PRO A O 1
ATOM 1385 N N . GLY A 1 183 ? 27.569 -23.920 -28.507 1.00 45.34 183 GLY A N 1
ATOM 1386 C CA . GLY A 1 183 ? 27.968 -22.690 -29.182 1.00 45.34 183 GLY A CA 1
ATOM 1387 C C . GLY A 1 183 ? 29.489 -22.576 -29.296 1.00 45.34 183 GLY A C 1
ATOM 1388 O O . GLY A 1 183 ? 30.230 -22.640 -28.317 1.00 45.34 183 GLY A O 1
ATOM 1389 N N . ARG A 1 184 ? 29.973 -22.421 -30.528 1.00 38.75 184 ARG A N 1
ATOM 1390 C CA . ARG A 1 184 ? 31.390 -22.276 -30.864 1.00 38.75 184 ARG A CA 1
ATOM 1391 C C . ARG A 1 184 ? 31.888 -20.899 -30.408 1.00 38.75 184 ARG A C 1
ATOM 1393 O O . ARG A 1 184 ? 31.651 -19.909 -31.092 1.00 38.75 184 ARG A O 1
ATOM 1400 N N . HIS A 1 185 ? 32.606 -20.831 -29.287 1.00 41.19 185 HIS A N 1
ATOM 1401 C CA . HIS A 1 185 ? 33.290 -19.609 -28.850 1.00 41.19 185 HIS A CA 1
ATOM 1402 C C . HIS A 1 185 ? 34.315 -19.149 -29.901 1.00 41.19 185 HIS A C 1
ATOM 1404 O O . HIS A 1 185 ? 35.339 -19.801 -30.116 1.00 41.19 185 HIS A O 1
ATOM 1410 N N . TYR A 1 186 ? 34.062 -18.010 -30.550 1.00 44.00 186 TYR A N 1
ATOM 1411 C CA . TYR A 1 186 ? 35.028 -17.367 -31.438 1.00 44.00 186 TYR A CA 1
ATOM 1412 C C . TYR A 1 186 ? 35.926 -16.431 -30.619 1.00 44.00 186 TYR A C 1
ATOM 1414 O O . TYR A 1 186 ? 35.539 -15.321 -30.263 1.00 44.00 186 TYR A O 1
ATOM 1422 N N . ARG A 1 187 ? 37.141 -16.884 -30.292 1.00 41.78 187 ARG A N 1
ATOM 1423 C CA . ARG A 1 187 ? 38.181 -16.047 -29.676 1.00 41.78 187 ARG A CA 1
ATOM 1424 C C . ARG A 1 187 ? 38.954 -15.322 -30.785 1.00 41.78 187 ARG A C 1
ATOM 1426 O O . ARG A 1 187 ? 39.925 -15.857 -31.311 1.00 41.78 187 ARG A O 1
ATOM 1433 N N . GLY A 1 188 ? 38.524 -14.112 -31.141 1.00 39.75 188 GLY A N 1
ATOM 1434 C CA . GLY A 1 188 ? 39.299 -13.189 -31.976 1.00 39.75 188 GLY A CA 1
ATOM 1435 C C . GLY A 1 188 ? 40.279 -12.380 -31.122 1.00 39.75 188 GLY A C 1
ATOM 1436 O O . GLY A 1 188 ? 39.881 -11.788 -30.123 1.00 39.75 188 GLY A O 1
ATOM 1437 N N . ARG A 1 189 ? 41.565 -12.369 -31.485 1.00 50.78 189 ARG A N 1
ATOM 1438 C CA . ARG A 1 189 ? 42.596 -11.528 -30.858 1.00 50.78 189 ARG A CA 1
ATOM 1439 C C . ARG A 1 189 ? 42.689 -10.223 -31.651 1.00 50.78 189 ARG A C 1
ATOM 1441 O O . ARG A 1 189 ? 43.047 -10.272 -32.823 1.00 50.78 189 ARG A O 1
ATOM 1448 N N . VAL A 1 190 ? 42.395 -9.084 -31.027 1.00 43.72 190 VAL A N 1
ATOM 1449 C CA . VAL A 1 190 ? 42.707 -7.767 -31.604 1.00 43.72 190 VAL A CA 1
ATOM 1450 C C . VAL A 1 190 ? 44.209 -7.543 -31.438 1.00 43.72 190 VAL A C 1
ATOM 1452 O O . VAL A 1 190 ? 44.716 -7.544 -30.318 1.00 43.72 190 VAL A O 1
ATOM 1455 N N . GLN A 1 191 ? 44.921 -7.440 -32.557 1.00 52.78 191 GLN A N 1
ATOM 1456 C CA . GLN A 1 191 ? 46.270 -6.888 -32.601 1.00 52.78 191 GLN A CA 1
ATOM 1457 C C . GLN A 1 191 ? 46.143 -5.395 -32.910 1.00 52.78 191 GLN A C 1
ATOM 1459 O O . GLN A 1 191 ? 45.460 -5.027 -33.865 1.00 52.78 191 GLN A O 1
ATOM 1464 N N . THR A 1 192 ? 46.783 -4.567 -32.092 1.00 57.53 192 THR A N 1
ATOM 1465 C CA . THR A 1 192 ? 47.115 -3.168 -32.391 1.00 57.53 192 THR A CA 1
ATOM 1466 C C . THR A 1 192 ? 48.619 -3.030 -32.354 1.00 57.53 192 THR A C 1
ATOM 1468 O O . THR A 1 192 ? 49.193 -3.584 -31.384 1.00 57.53 192 THR A O 1
#

pLDDT: mean 74.74, std 20.7, range [37.06, 96.44]